Protein AF-A0A8J2R2G0-F1 (afdb_monomer_lite)

Sequence (330 aa):
MSRGIEVIRCVDNHGIDPELLCMLGRIFNEIADKSTTVDEKSNYEQRACLYYSSAINLLQKIKGKVTLKLPDKKMFDYPQREYEPKELNKLLEESKLYVAQYNFKEGEFEKVIALLSNSKSPEAYYQLSQTYMKIAKEEKNLSKHSESDSKYRSLLEKAKAFAYKALERVKEQDMYKTKALYVDIQEHIEDLESCLNKCSDLSGTLMNDESSDENISDIVSSRAKSSVYRNISSTPKQMLRHPHNVSATNYRTATDTHILENTQLDNLVLERIENQIKNLQKRDFNINNFMEQTKDWFDENKKLSNQIMNTIKTNIDNTTEQFKLLKLSN

Organism: NCBI:txid151541

pLDDT: mean 81.09, std 20.72, range [28.66, 98.38]

Structure (mmCIF, N/CA/C/O backbone):
data_AF-A0A8J2R2G0-F1
#
_entry.id   AF-A0A8J2R2G0-F1
#
loop_
_atom_site.group_PDB
_atom_site.id
_atom_site.type_symbol
_atom_site.label_atom_id
_atom_site.label_alt_id
_atom_site.label_comp_id
_atom_site.label_asym_id
_atom_site.label_entity_id
_atom_site.label_seq_id
_atom_site.pdbx_PDB_ins_code
_atom_site.Cartn_x
_atom_site.Cartn_y
_atom_site.Cartn_z
_atom_site.occupancy
_atom_site.B_iso_or_equiv
_atom_site.auth_seq_id
_atom_site.auth_comp_id
_atom_site.auth_asym_id
_atom_site.auth_atom_id
_atom_site.pdbx_PDB_model_num
ATOM 1 N N . MET A 1 1 ? -15.533 -26.975 17.518 1.00 53.34 1 MET A N 1
ATOM 2 C CA . MET A 1 1 ? -14.188 -26.354 17.473 1.00 53.34 1 MET A CA 1
ATOM 3 C C . MET A 1 1 ? -14.018 -25.295 16.365 1.00 53.34 1 MET A C 1
ATOM 5 O O . MET A 1 1 ? -12.953 -24.702 16.305 1.00 53.34 1 MET A O 1
ATOM 9 N N . SER A 1 2 ? -15.023 -24.972 15.531 1.00 79.75 2 SER A N 1
ATOM 10 C CA . SER A 1 2 ? -14.853 -24.028 14.403 1.00 79.75 2 SER A CA 1
ATOM 11 C C . SER A 1 2 ? -14.919 -22.541 14.786 1.00 79.75 2 SER A C 1
ATOM 13 O O . SER A 1 2 ? -14.179 -21.729 14.234 1.00 79.75 2 SER A O 1
ATOM 15 N N . ARG A 1 3 ? -15.740 -22.186 15.786 1.00 82.31 3 ARG A N 1
ATOM 16 C CA . ARG A 1 3 ? -16.084 -20.785 16.072 1.00 82.31 3 ARG A CA 1
ATOM 17 C C . ARG A 1 3 ? -14.889 -19.895 16.411 1.00 82.31 3 ARG A C 1
ATOM 19 O O . ARG A 1 3 ? -14.825 -18.767 15.947 1.00 82.31 3 ARG A O 1
ATOM 26 N N . GLY A 1 4 ? -13.927 -20.389 17.189 1.00 84.31 4 GLY A N 1
ATOM 27 C CA . GLY A 1 4 ? -12.753 -19.583 17.542 1.00 84.31 4 GLY A CA 1
ATOM 28 C C . GLY A 1 4 ? -11.857 -19.267 16.344 1.00 84.31 4 GLY A C 1
ATOM 29 O O . GLY A 1 4 ? -11.331 -18.163 16.233 1.00 84.31 4 GLY A O 1
ATOM 30 N N . ILE A 1 5 ? -11.743 -20.208 15.404 1.00 86.56 5 ILE A N 1
ATOM 31 C CA . ILE A 1 5 ? -10.971 -20.014 14.174 1.00 86.56 5 ILE A CA 1
ATOM 32 C C . ILE A 1 5 ? -11.684 -19.020 13.251 1.00 86.56 5 ILE A C 1
ATOM 34 O O . ILE A 1 5 ? -11.026 -18.142 12.701 1.00 86.56 5 ILE A O 1
ATOM 38 N N . GLU A 1 6 ? -13.009 -19.121 13.110 1.00 87.25 6 GLU A N 1
ATOM 39 C CA . GLU A 1 6 ? -13.822 -18.155 12.352 1.00 87.25 6 GLU A CA 1
ATOM 40 C C . GLU A 1 6 ? -13.631 -16.730 12.880 1.00 87.25 6 GLU A C 1
ATOM 42 O O . GLU A 1 6 ? -13.398 -15.808 12.099 1.00 87.25 6 GLU A O 1
ATOM 47 N N . VAL A 1 7 ? -13.656 -16.567 14.208 1.00 88.69 7 VAL A N 1
ATOM 48 C CA . VAL A 1 7 ? -13.473 -15.271 14.868 1.00 88.69 7 VAL A CA 1
ATOM 49 C C . VAL A 1 7 ? -12.106 -14.674 14.521 1.00 88.69 7 VAL A C 1
ATOM 51 O O . VAL A 1 7 ? -12.040 -13.553 14.026 1.00 88.69 7 VAL A O 1
ATOM 54 N N . ILE A 1 8 ? -11.019 -15.431 14.702 1.00 89.12 8 ILE A N 1
ATOM 55 C CA . ILE A 1 8 ? -9.647 -14.959 14.426 1.00 89.12 8 ILE A CA 1
ATOM 56 C C . ILE A 1 8 ? -9.417 -14.716 12.923 1.00 89.12 8 ILE A C 1
ATOM 58 O O . ILE A 1 8 ? -8.619 -13.863 12.538 1.00 89.12 8 ILE A O 1
ATOM 62 N N . ARG A 1 9 ? -10.114 -15.451 12.049 1.00 90.19 9 ARG A N 1
ATOM 63 C CA . ARG A 1 9 ? -10.084 -15.233 10.593 1.00 90.19 9 ARG A CA 1
ATOM 64 C C . ARG A 1 9 ? -11.007 -14.104 10.129 1.00 90.19 9 ARG A C 1
ATOM 66 O O . ARG A 1 9 ? -11.055 -13.843 8.934 1.00 90.19 9 ARG A O 1
ATOM 73 N N . CYS A 1 10 ? -11.710 -13.444 11.050 1.00 91.44 10 CYS A N 1
ATOM 74 C CA . CYS A 1 10 ? -12.677 -12.388 10.759 1.00 91.44 10 CYS A CA 1
ATOM 75 C C . CYS A 1 10 ? -13.766 -12.823 9.761 1.00 91.44 10 CYS A C 1
ATOM 77 O O . CYS A 1 10 ? -14.209 -12.040 8.925 1.00 91.44 10 CYS A O 1
ATOM 79 N N . VAL A 1 11 ? -14.192 -14.086 9.841 1.00 87.00 11 VAL A N 1
ATOM 80 C CA . VAL A 1 11 ? -15.220 -14.652 8.960 1.00 87.00 11 VAL A CA 1
ATOM 81 C C . VAL A 1 11 ? -16.610 -14.354 9.523 1.00 87.00 11 VAL A C 1
ATOM 83 O O . VAL A 1 11 ? -16.849 -14.486 10.726 1.00 87.00 11 VAL A O 1
ATOM 86 N N . ASP A 1 12 ? -17.533 -13.972 8.639 1.00 83.12 12 ASP A N 1
ATOM 87 C CA . ASP A 1 12 ? -18.929 -13.658 8.950 1.00 83.12 12 ASP A CA 1
ATOM 88 C C . ASP A 1 12 ? -19.080 -12.640 10.096 1.00 83.12 12 ASP A C 1
ATOM 90 O O . ASP A 1 12 ? -18.366 -11.640 10.190 1.00 83.12 12 ASP A O 1
ATOM 94 N N . ASN A 1 13 ? -20.044 -12.874 10.988 1.00 84.25 13 ASN A N 1
ATOM 95 C CA . ASN A 1 13 ? -20.249 -12.081 12.185 1.00 84.25 13 ASN A CA 1
ATOM 96 C C . ASN A 1 13 ? -19.269 -12.506 13.292 1.00 84.25 13 ASN A C 1
ATOM 98 O O . ASN A 1 13 ? -19.670 -13.114 14.289 1.00 84.25 13 ASN A O 1
ATOM 102 N N . HIS A 1 14 ? -17.978 -12.234 13.092 1.00 89.25 14 HIS A N 1
ATOM 103 C CA . HIS A 1 14 ? -16.895 -12.610 14.010 1.00 89.25 14 HIS A CA 1
ATOM 104 C C . HIS A 1 14 ? -16.984 -11.908 15.382 1.00 89.25 14 HIS A C 1
ATOM 106 O O . HIS A 1 14 ? -16.433 -12.400 16.363 1.00 89.25 14 HIS A O 1
ATOM 112 N N . GLY A 1 15 ? -17.702 -10.784 15.490 1.00 87.75 15 GLY A N 1
ATOM 113 C CA . GLY A 1 15 ? -17.997 -10.126 16.771 1.00 87.75 15 GLY A CA 1
ATOM 114 C C . GLY A 1 15 ? -16.806 -9.462 17.470 1.00 87.75 15 GLY A C 1
ATOM 115 O O . GLY A 1 15 ? -16.914 -9.142 18.651 1.00 87.75 15 GLY A O 1
ATOM 116 N N . ILE A 1 16 ? -15.690 -9.267 16.761 1.00 90.81 16 ILE A N 1
ATOM 117 C CA . ILE A 1 16 ? -14.522 -8.521 17.256 1.00 90.81 16 ILE A CA 1
ATOM 118 C C . ILE A 1 16 ? -14.803 -7.027 17.092 1.00 90.81 16 ILE A C 1
ATOM 120 O O . ILE A 1 16 ? -15.281 -6.604 16.038 1.00 90.81 16 ILE A O 1
ATOM 124 N N . ASP A 1 17 ? -14.503 -6.248 18.129 1.00 90.81 17 ASP A N 1
ATOM 125 C CA . ASP A 1 17 ? -14.637 -4.795 18.100 1.00 90.81 17 ASP A CA 1
ATOM 126 C C . ASP A 1 17 ? -13.706 -4.154 17.043 1.00 90.81 17 ASP A C 1
ATOM 128 O O . ASP A 1 17 ? -12.564 -4.600 16.895 1.00 90.81 17 ASP A O 1
ATOM 132 N N . PRO A 1 18 ? -14.147 -3.122 16.297 1.00 92.56 18 PRO A N 1
ATOM 133 C CA . PRO A 1 18 ? -13.319 -2.482 15.275 1.00 92.56 18 PRO A CA 1
ATOM 134 C C . PRO A 1 18 ? -12.024 -1.873 15.813 1.00 92.56 18 PRO A C 1
ATOM 136 O O . PRO A 1 18 ? -11.007 -1.912 15.125 1.00 92.56 18 PRO A O 1
ATOM 139 N N . GLU A 1 19 ? -12.029 -1.345 17.038 1.00 92.81 19 GLU A N 1
ATOM 140 C CA . GLU A 1 19 ? -10.818 -0.817 17.670 1.00 92.81 19 GLU A CA 1
ATOM 141 C C . GLU A 1 19 ? -9.825 -1.946 17.949 1.00 92.81 19 GLU A C 1
ATOM 143 O O . GLU A 1 19 ? -8.633 -1.825 17.658 1.00 92.81 19 GLU A O 1
ATOM 148 N N . LEU A 1 20 ? -10.330 -3.079 18.443 1.00 93.19 20 LEU A N 1
ATOM 149 C CA . LEU A 1 20 ? -9.525 -4.269 18.688 1.00 93.19 20 LEU A CA 1
ATOM 150 C C . LEU A 1 20 ? -8.939 -4.837 17.390 1.00 93.19 20 LEU A C 1
ATOM 152 O O . LEU A 1 20 ? -7.778 -5.242 17.377 1.00 93.19 20 LEU A O 1
ATOM 156 N N . LEU A 1 21 ? -9.686 -4.803 16.284 1.00 95.50 21 LEU A N 1
ATOM 157 C CA . LEU A 1 21 ? -9.150 -5.153 14.965 1.00 95.50 21 LEU A CA 1
ATOM 158 C C . LEU A 1 21 ? -8.005 -4.223 14.545 1.00 95.50 21 LEU A C 1
ATOM 160 O O . LEU A 1 21 ? -6.969 -4.712 14.099 1.00 95.50 21 LEU A O 1
ATOM 164 N N . CYS A 1 22 ? -8.145 -2.906 14.725 1.00 96.56 22 CYS A N 1
ATOM 165 C CA . CYS A 1 22 ? -7.055 -1.969 14.441 1.00 96.56 22 CYS A CA 1
ATOM 166 C C . CYS A 1 22 ? -5.829 -2.242 15.326 1.00 96.56 22 CYS A C 1
ATOM 168 O O . CYS A 1 22 ? -4.707 -2.244 14.828 1.00 96.56 22 CYS A O 1
ATOM 170 N N . MET A 1 23 ? -6.020 -2.530 16.619 1.00 95.94 23 MET A N 1
ATOM 171 C CA . MET A 1 23 ? -4.918 -2.892 17.520 1.00 95.94 23 MET A CA 1
ATOM 172 C C . MET A 1 23 ? -4.191 -4.160 17.066 1.00 95.94 23 MET A C 1
ATOM 174 O O . MET A 1 23 ? -2.962 -4.173 17.025 1.00 95.94 23 MET A O 1
ATOM 178 N N . LEU A 1 24 ? -4.927 -5.200 16.669 1.00 96.56 24 LEU A N 1
ATOM 179 C CA . LEU A 1 24 ? -4.334 -6.410 16.096 1.00 96.56 24 LEU A CA 1
ATOM 180 C C . LEU A 1 24 ? -3.565 -6.091 14.808 1.00 96.56 24 LEU A C 1
ATOM 182 O O . LEU A 1 24 ? -2.439 -6.555 14.645 1.00 96.56 24 LEU A O 1
ATOM 186 N N . GLY A 1 25 ? -4.129 -5.257 13.931 1.00 98.00 25 GLY A N 1
ATOM 187 C CA . GLY A 1 25 ? -3.456 -4.768 12.728 1.00 98.00 25 GLY A CA 1
ATOM 188 C C . GLY A 1 25 ? -2.107 -4.104 13.028 1.00 98.00 25 GLY A C 1
ATOM 189 O O . GLY A 1 25 ? -1.104 -4.457 12.409 1.00 98.00 25 GLY A O 1
ATOM 190 N N . ARG A 1 26 ? -2.053 -3.205 14.022 1.00 98.25 26 ARG A N 1
ATOM 191 C CA . ARG A 1 26 ? -0.808 -2.550 14.470 1.00 98.25 26 ARG A CA 1
ATOM 192 C C . ARG A 1 26 ? 0.217 -3.552 14.985 1.00 98.25 26 ARG A C 1
ATOM 194 O O . ARG A 1 26 ? 1.365 -3.498 14.560 1.00 98.25 26 ARG A O 1
ATOM 201 N N . ILE A 1 27 ? -0.203 -4.473 15.856 1.00 98.06 27 ILE A N 1
ATOM 202 C CA . ILE A 1 27 ? 0.680 -5.493 16.442 1.00 98.06 27 ILE A CA 1
ATOM 203 C C . ILE A 1 27 ? 1.308 -6.345 15.339 1.00 98.06 27 ILE A C 1
ATOM 205 O O . ILE A 1 27 ? 2.523 -6.516 15.308 1.00 98.06 27 ILE A O 1
ATOM 209 N N . PHE A 1 28 ? 0.499 -6.858 14.410 1.00 98.12 28 PHE A N 1
ATOM 210 C CA . PHE A 1 28 ? 1.017 -7.680 13.319 1.00 98.12 28 PHE A CA 1
ATOM 211 C C . PHE A 1 28 ? 1.923 -6.893 12.374 1.00 98.12 28 PHE A C 1
ATOM 213 O O . PHE A 1 28 ? 2.931 -7.437 11.932 1.00 98.12 28 PHE A O 1
ATOM 220 N N . ASN A 1 29 ? 1.627 -5.617 12.120 1.00 97.25 29 ASN A N 1
ATOM 221 C CA . ASN A 1 29 ? 2.526 -4.783 11.336 1.00 97.25 29 ASN A CA 1
ATOM 222 C C . ASN A 1 29 ? 3.869 -4.541 12.043 1.00 97.25 29 ASN A C 1
ATOM 224 O O . ASN A 1 29 ? 4.918 -4.663 11.424 1.00 97.25 29 ASN A O 1
ATOM 228 N N . GLU A 1 30 ? 3.858 -4.260 13.345 1.00 97.62 30 GLU A N 1
ATOM 229 C CA . GLU A 1 30 ? 5.089 -4.059 14.115 1.00 97.62 30 GLU A CA 1
ATOM 230 C C . GLU A 1 30 ? 5.952 -5.331 14.153 1.00 97.62 30 GLU A C 1
ATOM 232 O O . GLU A 1 30 ? 7.179 -5.268 14.061 1.00 97.62 30 GLU A O 1
ATOM 237 N N . ILE A 1 31 ? 5.317 -6.502 14.255 1.00 97.69 31 ILE A N 1
ATOM 238 C CA . ILE A 1 31 ? 6.011 -7.790 14.154 1.00 97.69 31 ILE A CA 1
ATOM 239 C C . ILE A 1 31 ? 6.589 -7.973 12.742 1.00 97.69 31 ILE A C 1
ATOM 241 O O . ILE A 1 31 ? 7.737 -8.398 12.614 1.00 97.69 31 ILE A O 1
ATOM 245 N N . ALA A 1 32 ? 5.842 -7.616 11.692 1.00 96.62 32 ALA A N 1
ATOM 246 C CA . ALA A 1 32 ? 6.331 -7.664 10.315 1.00 96.62 32 ALA A CA 1
ATOM 247 C C . ALA A 1 32 ? 7.565 -6.768 10.113 1.00 96.62 32 ALA A C 1
ATOM 249 O O . ALA A 1 32 ? 8.541 -7.192 9.495 1.00 96.62 32 ALA A O 1
ATOM 250 N N . ASP A 1 33 ? 7.577 -5.567 10.690 1.00 94.62 33 ASP A N 1
ATOM 251 C CA . ASP A 1 33 ? 8.713 -4.643 10.603 1.00 94.62 33 ASP A CA 1
ATOM 252 C C . ASP A 1 33 ? 9.970 -5.170 11.314 1.00 94.62 33 ASP A C 1
ATOM 254 O O . ASP A 1 33 ? 11.089 -4.872 10.895 1.00 94.62 33 ASP A O 1
ATOM 258 N N . LYS A 1 34 ? 9.795 -5.994 12.355 1.00 96.00 34 LYS A N 1
ATOM 259 C CA . LYS A 1 34 ? 10.882 -6.629 13.120 1.00 96.00 34 LYS A CA 1
ATOM 260 C C . LYS A 1 34 ? 11.318 -7.989 12.571 1.00 96.00 34 LYS A C 1
ATOM 262 O O . LYS A 1 34 ? 12.335 -8.522 13.015 1.00 96.00 34 LYS A O 1
ATOM 267 N N . SER A 1 35 ? 10.552 -8.572 11.653 1.00 94.69 35 SER A N 1
ATOM 268 C CA . SER A 1 35 ? 10.849 -9.890 11.094 1.00 94.69 35 SER A CA 1
ATOM 269 C C . SER A 1 35 ? 12.085 -9.859 10.189 1.00 94.69 35 SER A C 1
ATOM 271 O O . SER A 1 35 ? 12.352 -8.883 9.486 1.00 94.69 35 SER A O 1
ATOM 273 N N . THR A 1 36 ? 12.877 -10.931 10.234 1.00 93.00 36 THR A N 1
ATOM 274 C CA . THR A 1 36 ? 14.164 -11.013 9.526 1.00 93.00 36 THR A CA 1
ATOM 275 C C . THR A 1 36 ? 14.063 -11.758 8.201 1.00 93.00 36 THR A C 1
ATOM 277 O O . THR A 1 36 ? 14.883 -11.527 7.311 1.00 93.00 36 THR A O 1
ATOM 280 N N . THR A 1 37 ? 13.059 -12.625 8.050 1.00 95.31 37 THR A N 1
ATOM 281 C CA . THR A 1 37 ? 12.814 -13.383 6.822 1.00 95.31 37 THR A CA 1
ATOM 282 C C . THR A 1 37 ? 11.687 -12.756 6.004 1.00 95.31 37 THR A C 1
ATOM 284 O O . THR A 1 37 ? 10.729 -12.199 6.542 1.00 95.31 37 THR A O 1
ATOM 287 N N . VAL A 1 38 ? 11.801 -12.840 4.677 1.00 93.62 38 VAL A N 1
ATOM 288 C CA . VAL A 1 38 ? 10.805 -12.275 3.751 1.00 93.62 38 VAL A CA 1
ATOM 289 C C . VAL A 1 38 ? 9.454 -12.982 3.896 1.00 93.62 38 VAL A C 1
ATOM 291 O O . VAL A 1 38 ? 8.418 -12.319 3.898 1.00 93.62 38 VAL A O 1
ATOM 294 N N . ASP A 1 39 ? 9.463 -14.302 4.086 1.00 94.50 39 ASP A N 1
ATOM 295 C CA . ASP A 1 39 ? 8.241 -15.102 4.208 1.00 94.50 39 ASP A CA 1
ATOM 296 C C . ASP A 1 39 ? 7.483 -14.797 5.504 1.00 94.50 39 ASP A C 1
ATOM 298 O O . ASP A 1 39 ? 6.266 -14.612 5.486 1.00 94.50 39 ASP A O 1
ATOM 302 N N . GLU A 1 40 ? 8.176 -14.696 6.644 1.00 95.12 40 GLU A N 1
ATOM 303 C CA . GLU A 1 40 ? 7.534 -14.296 7.902 1.00 95.12 40 GLU A CA 1
ATOM 304 C C . GLU A 1 40 ? 6.963 -12.888 7.793 1.00 95.12 40 GLU A C 1
ATOM 306 O O . GLU A 1 40 ? 5.809 -12.671 8.169 1.00 95.12 40 GLU A O 1
ATOM 311 N N . LYS A 1 41 ? 7.732 -11.953 7.218 1.00 96.00 41 LYS A N 1
ATOM 312 C CA . LYS A 1 41 ? 7.263 -10.589 6.975 1.00 96.00 41 LYS A CA 1
ATOM 313 C C . LYS A 1 41 ? 5.963 -10.587 6.184 1.00 96.00 41 LYS A C 1
ATOM 315 O O . LYS A 1 41 ? 4.983 -9.996 6.629 1.00 96.00 41 LYS A O 1
ATOM 320 N N . SER A 1 42 ? 5.940 -11.285 5.051 1.00 95.88 42 SER A N 1
ATOM 321 C CA . SER A 1 42 ? 4.767 -11.377 4.181 1.00 95.88 42 SER A CA 1
ATOM 322 C C . SER A 1 42 ? 3.554 -11.961 4.917 1.00 95.88 42 SER A C 1
ATOM 324 O O . SER A 1 42 ? 2.469 -11.380 4.880 1.00 95.88 42 SER A O 1
ATOM 326 N N . ASN A 1 43 ? 3.742 -13.041 5.683 1.00 96.12 43 ASN A N 1
ATOM 327 C CA . ASN A 1 43 ? 2.673 -13.658 6.475 1.00 96.12 43 ASN A CA 1
ATOM 328 C C . ASN A 1 43 ? 2.096 -12.705 7.539 1.00 96.12 43 ASN A C 1
ATOM 330 O O . ASN A 1 43 ? 0.879 -12.666 7.758 1.00 96.12 43 ASN A O 1
ATOM 334 N N . TYR A 1 44 ? 2.947 -11.923 8.208 1.00 97.81 44 TYR A N 1
ATOM 335 C CA . TYR A 1 44 ? 2.505 -10.939 9.195 1.00 97.81 44 TYR A CA 1
ATOM 336 C C . TYR A 1 44 ? 1.825 -9.724 8.548 1.00 97.81 44 TYR A C 1
ATOM 338 O O . TYR A 1 44 ? 0.779 -9.299 9.040 1.00 97.81 44 TYR A O 1
ATOM 346 N N . GLU A 1 45 ? 2.333 -9.220 7.418 1.00 97.50 45 GLU A N 1
ATOM 347 C CA . GLU A 1 45 ? 1.684 -8.150 6.642 1.00 97.50 45 GLU A CA 1
ATOM 348 C C . GLU A 1 45 ? 0.302 -8.595 6.133 1.00 97.50 45 GLU A C 1
ATOM 350 O O . GLU A 1 45 ? -0.681 -7.862 6.269 1.00 97.50 45 GLU A O 1
ATOM 355 N N . GLN A 1 46 ? 0.183 -9.832 5.638 1.00 97.31 46 GLN A N 1
ATOM 356 C CA . GLN A 1 46 ? -1.098 -10.411 5.226 1.00 97.31 46 GLN A CA 1
ATOM 357 C C . GLN A 1 46 ? -2.080 -10.480 6.403 1.00 97.31 46 GLN A C 1
ATOM 359 O O . GLN A 1 46 ? -3.265 -10.158 6.267 1.00 97.31 46 GLN A O 1
ATOM 364 N N . ARG A 1 47 ? -1.595 -10.868 7.587 1.00 97.12 47 ARG A N 1
ATOM 365 C CA . ARG A 1 47 ? -2.423 -10.933 8.792 1.00 97.12 47 ARG A CA 1
ATOM 366 C C . ARG A 1 47 ? -2.861 -9.545 9.267 1.00 97.12 47 ARG A C 1
ATOM 368 O O . ARG A 1 47 ? -4.022 -9.385 9.640 1.00 97.12 47 ARG A O 1
ATOM 375 N N . ALA A 1 48 ? -1.982 -8.549 9.229 1.00 98.12 48 ALA A N 1
ATOM 376 C CA . ALA A 1 48 ? -2.344 -7.166 9.525 1.00 98.12 48 ALA A CA 1
ATOM 377 C C . ALA A 1 48 ? -3.401 -6.647 8.535 1.00 98.12 48 ALA A C 1
ATOM 379 O O . ALA A 1 48 ? -4.414 -6.077 8.948 1.00 98.12 48 ALA A O 1
ATOM 380 N N . CYS A 1 49 ? -3.219 -6.926 7.240 1.00 97.88 49 CYS A N 1
ATOM 381 C CA . CYS A 1 49 ? -4.158 -6.552 6.185 1.00 97.88 49 CYS A CA 1
ATOM 382 C C . CYS A 1 49 ? -5.553 -7.157 6.410 1.00 97.88 49 CYS A C 1
ATOM 384 O O . CYS A 1 49 ? -6.553 -6.451 6.261 1.00 97.88 49 CYS A O 1
ATOM 386 N N . LEU A 1 50 ? -5.641 -8.422 6.841 1.00 97.38 50 LEU A N 1
ATOM 387 C CA . LEU A 1 50 ? -6.907 -9.076 7.195 1.00 97.38 50 LEU A CA 1
ATOM 388 C C . LEU A 1 50 ? -7.673 -8.299 8.277 1.00 97.38 50 LEU A C 1
ATOM 390 O O . LEU A 1 50 ? -8.871 -8.034 8.126 1.00 97.38 50 LEU A O 1
ATOM 394 N N . TYR A 1 51 ? -6.993 -7.926 9.364 1.00 98.19 51 TYR A N 1
ATOM 395 C CA . TYR A 1 51 ? -7.636 -7.227 10.476 1.00 98.19 51 TYR A CA 1
ATOM 396 C C . TYR A 1 51 ? -8.052 -5.807 10.099 1.00 98.19 51 TYR A C 1
ATOM 398 O O . TYR A 1 51 ? -9.200 -5.434 10.345 1.00 98.19 51 TYR A O 1
ATOM 406 N N . TYR A 1 52 ? -7.185 -5.044 9.431 1.00 98.38 52 TYR A N 1
ATOM 407 C CA . TYR A 1 52 ? -7.541 -3.702 8.967 1.00 98.38 52 TYR A CA 1
ATOM 408 C C . TYR A 1 52 ? -8.669 -3.722 7.932 1.00 98.38 52 TYR A C 1
ATOM 410 O O . TYR A 1 52 ? -9.595 -2.919 8.026 1.00 98.38 52 TYR A O 1
ATOM 418 N N . SER A 1 53 ? -8.665 -4.668 6.989 1.00 97.31 53 SER A N 1
ATOM 419 C CA . SER A 1 53 ? -9.752 -4.819 6.010 1.00 97.31 53 SER A CA 1
ATOM 420 C C . SER A 1 53 ? -11.091 -5.101 6.694 1.00 97.31 53 SER A C 1
ATOM 422 O O . SER A 1 53 ? -12.120 -4.520 6.340 1.00 97.31 53 SER A O 1
ATOM 424 N N . SER A 1 54 ? -11.076 -5.943 7.729 1.00 96.50 54 SER A N 1
ATOM 425 C CA . SER A 1 54 ? -12.259 -6.235 8.543 1.00 96.50 54 SER A CA 1
ATOM 426 C C . SER A 1 54 ? -12.714 -5.006 9.339 1.00 96.50 54 SER A C 1
ATOM 428 O O . SER A 1 54 ? -13.912 -4.713 9.390 1.00 96.50 54 SER A O 1
ATOM 430 N N . ALA A 1 55 ? -11.771 -4.228 9.884 1.00 96.00 55 ALA A N 1
ATOM 431 C CA . ALA A 1 55 ? -12.058 -2.998 10.617 1.00 96.00 55 ALA A CA 1
ATOM 432 C C . ALA A 1 55 ? -12.732 -1.952 9.721 1.00 96.00 55 ALA A C 1
ATOM 434 O O . ALA A 1 55 ? -13.752 -1.386 10.111 1.00 96.00 55 ALA A O 1
ATOM 435 N N . ILE A 1 56 ? -12.234 -1.744 8.496 1.00 96.31 56 ILE A N 1
ATOM 436 C CA . ILE A 1 56 ? -12.798 -0.784 7.530 1.00 96.31 56 ILE A CA 1
ATOM 437 C C . ILE A 1 56 ? -14.294 -1.032 7.322 1.00 96.31 56 ILE A C 1
ATOM 439 O O . ILE A 1 56 ? -15.086 -0.092 7.400 1.00 96.31 56 ILE A O 1
ATOM 443 N N . ASN A 1 57 ? -14.692 -2.288 7.107 1.00 93.12 57 ASN A N 1
ATOM 444 C CA . ASN A 1 57 ? -16.091 -2.651 6.872 1.00 93.12 57 ASN A CA 1
ATOM 445 C C . ASN A 1 57 ? -16.998 -2.290 8.058 1.00 93.12 57 ASN A C 1
ATOM 447 O O . ASN A 1 57 ? -18.124 -1.823 7.865 1.00 93.12 57 ASN A O 1
ATOM 451 N N . LEU A 1 58 ? -16.526 -2.492 9.290 1.00 93.19 58 LEU A N 1
ATOM 452 C CA . LEU A 1 58 ? -17.293 -2.177 10.496 1.00 93.19 58 LEU A CA 1
ATOM 453 C C . LEU A 1 58 ? -17.301 -0.673 10.796 1.00 93.19 58 LEU A C 1
ATOM 455 O O . LEU A 1 58 ? -18.361 -0.109 11.064 1.00 93.19 58 LEU A O 1
ATOM 459 N N . LEU A 1 59 ? -16.152 -0.005 10.678 1.00 94.25 59 LEU A N 1
ATOM 460 C CA . LEU A 1 59 ? -16.009 1.439 10.885 1.00 94.25 59 LEU A CA 1
ATOM 461 C C . LEU A 1 59 ? -16.860 2.236 9.885 1.00 94.25 59 LEU A C 1
ATOM 463 O O . LEU A 1 59 ? -17.478 3.232 10.257 1.00 94.25 59 LEU A O 1
ATOM 467 N N . GLN A 1 60 ? -16.960 1.786 8.629 1.00 93.88 60 GLN A N 1
ATOM 468 C CA . GLN A 1 60 ? -17.847 2.397 7.632 1.00 93.88 60 GLN A CA 1
ATOM 469 C C . GLN A 1 60 ? -19.327 2.261 8.004 1.00 93.88 60 GLN A C 1
ATOM 471 O O . GLN A 1 60 ? -20.073 3.232 7.879 1.00 93.88 60 GLN A O 1
ATOM 476 N N . LYS A 1 61 ? -19.753 1.092 8.502 1.00 92.62 61 LYS A N 1
ATOM 477 C CA . LYS A 1 61 ? -21.126 0.881 8.990 1.00 92.62 61 LYS A CA 1
ATOM 478 C C . LYS A 1 61 ? -21.441 1.801 10.167 1.00 92.62 61 LYS A C 1
ATOM 480 O O . LYS A 1 61 ? -22.466 2.477 10.141 1.00 92.62 61 LYS A O 1
ATOM 485 N N . ILE A 1 62 ? -20.531 1.901 11.138 1.00 91.88 62 ILE A N 1
ATOM 486 C CA . ILE A 1 62 ? -20.673 2.810 12.286 1.00 91.88 62 ILE A CA 1
ATOM 487 C C . ILE A 1 62 ? -20.760 4.264 11.814 1.00 91.88 62 ILE A C 1
ATOM 489 O O . ILE A 1 62 ? -21.667 4.991 12.217 1.00 91.88 62 ILE A O 1
ATOM 493 N N . LYS A 1 63 ? -19.879 4.684 10.897 1.00 91.62 63 LYS A N 1
ATOM 494 C CA . LYS A 1 63 ? -19.899 6.034 10.312 1.00 91.62 63 LYS A CA 1
ATOM 495 C C . LYS A 1 63 ? -21.214 6.333 9.587 1.00 91.62 63 LYS A C 1
ATOM 497 O O . LYS A 1 63 ? -21.708 7.455 9.655 1.00 91.62 63 LYS A O 1
ATOM 502 N N . GLY A 1 64 ? -21.794 5.329 8.930 1.00 91.19 64 GLY A N 1
ATOM 503 C CA . GLY A 1 64 ? -23.113 5.388 8.298 1.00 91.19 64 GLY A CA 1
ATOM 504 C C . GLY A 1 64 ? -24.297 5.254 9.263 1.00 91.19 64 GLY A C 1
ATOM 505 O O . GLY A 1 64 ? -25.429 5.174 8.795 1.00 91.19 64 GLY A O 1
ATOM 506 N N . LYS A 1 65 ? -24.061 5.211 10.584 1.00 87.12 65 LYS A N 1
ATOM 507 C CA . LYS A 1 65 ? -25.073 4.972 11.631 1.00 87.12 65 LYS A CA 1
ATOM 508 C C . LYS A 1 65 ? -25.863 3.669 11.434 1.00 87.12 65 LYS A C 1
ATOM 510 O O . LYS A 1 65 ? -27.018 3.565 11.836 1.00 87.12 65 LYS A O 1
ATOM 515 N N . VAL A 1 66 ? -25.238 2.667 10.820 1.00 87.62 66 VAL A N 1
ATOM 516 C CA . VAL A 1 66 ? -25.812 1.333 10.629 1.00 87.62 66 VAL A CA 1
ATOM 517 C C . VAL A 1 66 ? -25.562 0.499 11.882 1.00 87.62 66 VAL A C 1
ATOM 519 O O . VAL A 1 66 ? -24.420 0.339 12.312 1.00 87.62 66 VAL A O 1
ATOM 522 N N . THR A 1 67 ? -26.622 -0.076 12.451 1.00 80.25 67 THR A N 1
ATOM 523 C CA . THR A 1 67 ? -26.527 -0.950 13.627 1.00 80.25 67 THR A CA 1
ATOM 524 C C . THR A 1 67 ? -25.732 -2.218 13.306 1.00 80.25 67 THR A C 1
ATOM 526 O O . THR A 1 67 ? -26.073 -2.971 12.390 1.00 80.25 67 THR A O 1
ATOM 529 N N . LEU A 1 68 ? -24.681 -2.485 14.084 1.00 82.31 68 LEU A N 1
ATOM 530 C CA . LEU A 1 68 ? -23.920 -3.728 13.993 1.00 82.31 68 LEU A CA 1
ATOM 531 C C . LEU A 1 68 ? -24.671 -4.848 14.722 1.00 82.31 68 LEU A C 1
ATOM 533 O O . LEU A 1 68 ? -24.912 -4.764 15.924 1.00 82.31 68 LEU A O 1
ATOM 537 N N . LYS A 1 69 ? -25.029 -5.918 14.003 1.00 79.19 69 LYS A N 1
ATOM 538 C CA . LYS A 1 69 ? -25.566 -7.137 14.621 1.00 79.19 69 LYS A CA 1
ATOM 539 C C . LYS A 1 69 ? -24.417 -7.896 15.266 1.00 79.19 69 LYS A C 1
ATOM 541 O O . LYS A 1 69 ? -23.632 -8.508 14.555 1.00 79.19 69 LYS A O 1
ATOM 546 N N . LEU A 1 70 ? -24.305 -7.856 16.585 1.00 76.62 70 LEU A N 1
ATOM 547 C CA . LEU A 1 70 ? -23.273 -8.593 17.315 1.00 76.62 70 LEU A CA 1
ATOM 548 C C . LEU A 1 70 ? -23.736 -10.036 17.567 1.00 76.62 70 LEU A C 1
ATOM 550 O O . LEU A 1 70 ? -24.938 -10.264 17.689 1.00 76.62 70 LEU A O 1
ATOM 554 N N . PRO A 1 71 ? -22.822 -11.016 17.616 1.00 81.44 71 PRO A N 1
ATOM 555 C CA . PRO A 1 71 ? -23.182 -12.383 17.970 1.00 81.44 71 PRO A CA 1
ATOM 556 C C . PRO A 1 71 ? -23.545 -12.479 19.459 1.00 81.44 71 PRO A C 1
ATOM 558 O O . PRO A 1 71 ? -22.903 -11.838 20.291 1.00 81.44 71 PRO A O 1
ATOM 561 N N . ASP A 1 72 ? -24.520 -13.333 19.791 1.00 75.94 72 ASP A N 1
ATOM 562 C CA . ASP A 1 72 ? -25.051 -13.499 21.159 1.00 75.94 72 ASP A CA 1
ATOM 563 C C . ASP A 1 72 ? -23.980 -13.906 22.181 1.00 75.94 72 ASP A C 1
ATOM 565 O O . ASP A 1 72 ? -24.045 -13.548 23.355 1.00 75.94 72 ASP A O 1
ATOM 569 N N . LYS A 1 73 ? -22.970 -14.659 21.729 1.00 79.06 73 LYS A N 1
ATOM 570 C CA . LYS A 1 73 ? -21.786 -15.018 22.513 1.00 79.06 73 LYS A CA 1
ATOM 571 C C . LYS A 1 73 ? -20.545 -14.450 21.841 1.00 79.06 73 LYS A C 1
ATOM 573 O O . LYS A 1 73 ? -20.096 -14.967 20.813 1.00 79.06 73 LYS A O 1
ATOM 578 N N . LYS A 1 74 ? -19.984 -13.395 22.433 1.00 81.19 74 LYS A N 1
ATOM 579 C CA . LYS A 1 74 ? -18.684 -12.848 22.035 1.00 81.19 74 LYS A CA 1
ATOM 580 C C . LYS A 1 74 ? -17.568 -13.707 22.616 1.00 81.19 74 LYS A C 1
ATOM 582 O O . LYS A 1 74 ? -17.645 -14.146 23.759 1.00 81.19 74 LYS A O 1
ATOM 587 N N . MET A 1 75 ? -16.538 -13.950 21.813 1.00 83.88 75 MET A N 1
ATOM 588 C CA . MET A 1 75 ? -15.349 -14.674 22.269 1.00 83.88 75 MET A CA 1
ATOM 589 C C . MET A 1 75 ? -14.399 -13.776 23.066 1.00 83.88 75 MET A C 1
ATOM 591 O O . MET A 1 75 ? -13.718 -14.258 23.965 1.00 83.88 75 MET A O 1
ATOM 595 N N . PHE A 1 76 ? -14.376 -12.481 22.747 1.00 83.50 76 PHE A N 1
ATOM 596 C CA . PHE A 1 76 ? -13.604 -11.475 23.462 1.00 83.50 76 PHE A CA 1
ATOM 597 C C . PHE A 1 76 ? -14.561 -10.520 24.159 1.00 83.50 76 PHE A C 1
ATOM 599 O O . PHE A 1 76 ? -15.426 -9.923 23.512 1.00 83.50 76 PHE A O 1
ATOM 606 N N . ASP A 1 77 ? -14.392 -10.381 25.469 1.00 82.00 77 ASP A N 1
ATOM 607 C CA . ASP A 1 77 ? -15.106 -9.388 26.259 1.00 82.00 77 ASP A CA 1
ATOM 608 C C . ASP A 1 77 ? -14.318 -8.072 26.221 1.00 82.00 77 ASP A C 1
ATOM 610 O O . ASP A 1 77 ? -13.498 -7.779 27.088 1.00 82.00 77 ASP A O 1
ATOM 614 N N . TYR A 1 78 ? -14.473 -7.343 25.112 1.00 82.94 78 TYR A N 1
ATOM 615 C CA . TYR A 1 78 ? -13.871 -6.026 24.912 1.00 82.94 78 TYR A CA 1
ATOM 616 C C . TYR A 1 78 ? -14.945 -4.944 25.091 1.00 82.94 78 TYR A C 1
ATOM 618 O O . TYR A 1 78 ? -16.021 -5.060 24.485 1.00 82.94 78 TYR A O 1
ATOM 626 N N . PRO A 1 79 ? -14.688 -3.902 25.905 1.00 78.50 79 PRO A N 1
ATOM 627 C CA . PRO A 1 79 ? -15.668 -2.863 26.177 1.00 78.50 79 PRO A CA 1
ATOM 628 C C . PRO A 1 79 ? -16.018 -2.120 24.890 1.00 78.50 79 PRO A C 1
ATOM 630 O O . PRO A 1 79 ? -15.156 -1.556 24.223 1.00 78.50 79 PRO A O 1
ATOM 633 N N . GLN A 1 80 ? -17.306 -2.102 24.553 1.00 74.31 80 GLN A N 1
ATOM 634 C CA . GLN A 1 80 ? -17.782 -1.327 23.415 1.00 74.31 80 GLN A CA 1
ATOM 635 C C . GLN A 1 80 ? -17.863 0.135 23.814 1.00 74.31 80 GLN A C 1
ATOM 637 O O . GLN A 1 80 ? -18.609 0.500 24.724 1.00 74.31 80 GLN A O 1
ATOM 642 N N . ARG A 1 81 ? -17.082 0.962 23.129 1.00 78.94 81 ARG A N 1
ATOM 643 C CA . ARG A 1 81 ? -17.088 2.408 23.301 1.00 78.94 81 ARG A CA 1
ATOM 644 C C . ARG A 1 81 ? -17.769 3.060 22.102 1.00 78.94 81 ARG A C 1
ATOM 646 O O . ARG A 1 81 ? -17.612 2.622 20.965 1.00 78.94 81 ARG A O 1
ATOM 653 N N . GLU A 1 82 ? -18.515 4.128 22.358 1.00 83.56 82 GLU A N 1
ATOM 654 C CA . GLU A 1 82 ? -18.951 5.026 21.293 1.00 83.56 82 GLU A CA 1
ATOM 655 C C . GLU A 1 82 ? -17.766 5.856 20.798 1.00 83.56 82 GLU A C 1
ATOM 657 O O . GLU A 1 82 ? -17.108 6.546 21.574 1.00 83.56 82 GLU A O 1
ATOM 662 N N . TYR A 1 83 ? -17.494 5.796 19.498 1.00 86.25 83 TYR A N 1
ATOM 663 C CA . TYR A 1 83 ? -16.394 6.552 18.913 1.00 86.25 83 TYR A CA 1
ATOM 664 C C . TYR A 1 83 ? -16.764 8.024 18.752 1.00 86.25 83 TYR A C 1
ATOM 666 O O . TYR A 1 83 ? -17.778 8.358 18.129 1.00 86.25 83 TYR A O 1
ATOM 674 N N . GLU A 1 84 ? -15.882 8.919 19.201 1.00 91.56 84 GLU A N 1
ATOM 675 C CA . GLU A 1 84 ? -15.950 10.311 18.766 1.00 91.56 84 GLU A CA 1
ATOM 676 C C . GLU A 1 84 ? -15.744 10.362 17.236 1.00 91.56 84 GLU A C 1
ATOM 678 O O . GLU A 1 84 ? -14.889 9.643 16.704 1.00 91.56 84 GLU A O 1
ATOM 683 N N . PRO A 1 85 ? -16.454 11.228 16.483 1.00 91.81 85 PRO A N 1
ATOM 684 C CA . PRO A 1 85 ? -16.282 11.329 15.034 1.00 91.81 85 PRO A CA 1
ATOM 685 C C . PRO A 1 85 ? -14.826 11.505 14.576 1.00 91.81 85 PRO A C 1
ATOM 687 O O . PRO A 1 85 ? -14.449 11.012 13.512 1.00 91.81 85 PRO A O 1
ATOM 690 N N . LYS A 1 86 ? -13.993 12.199 15.360 1.00 92.19 86 LYS A N 1
ATOM 691 C CA . LYS A 1 86 ? -12.565 12.376 15.062 1.00 92.19 86 LYS A CA 1
ATOM 692 C C . LYS A 1 86 ? -11.789 11.065 15.178 1.00 92.19 86 LYS A C 1
ATOM 694 O O . LYS A 1 86 ? -11.050 10.719 14.260 1.00 92.19 86 LYS A O 1
ATOM 699 N N . GLU A 1 87 ? -11.986 10.331 16.268 1.00 93.31 87 GLU A N 1
ATOM 700 C CA . GLU A 1 87 ? -11.351 9.035 16.515 1.00 93.31 87 GLU A CA 1
ATOM 701 C C . GLU A 1 87 ? -11.778 7.997 15.471 1.00 93.31 87 GLU A C 1
ATOM 703 O O . GLU A 1 87 ? -10.930 7.336 14.873 1.00 93.31 87 GLU A O 1
ATOM 708 N N . LEU A 1 88 ? -13.077 7.940 15.160 1.00 94.00 88 LEU A N 1
ATOM 709 C CA . LEU A 1 88 ? -13.618 7.054 14.130 1.00 94.00 88 LEU A CA 1
ATOM 710 C C . LEU A 1 88 ? -12.970 7.306 12.763 1.00 94.00 88 LEU A C 1
ATOM 712 O O . LEU A 1 88 ? -12.585 6.368 12.064 1.00 94.00 88 LEU A O 1
ATOM 716 N N . ASN A 1 89 ? -12.844 8.578 12.371 1.00 93.62 89 ASN A N 1
ATOM 717 C CA . ASN A 1 89 ? -12.194 8.938 11.114 1.00 93.62 89 ASN A CA 1
ATOM 718 C C . ASN A 1 89 ? -10.699 8.605 11.133 1.00 93.62 89 ASN A C 1
ATOM 720 O O . ASN A 1 89 ? -10.191 8.153 10.114 1.00 93.62 89 ASN A O 1
ATOM 724 N N . LYS A 1 90 ? -10.015 8.774 12.271 1.00 94.25 90 LYS A N 1
ATOM 725 C CA . LYS A 1 90 ? -8.599 8.417 12.416 1.00 94.25 90 LYS A CA 1
ATOM 726 C C . LYS A 1 90 ? -8.375 6.915 12.225 1.00 94.25 90 LYS A C 1
ATOM 728 O O . LYS A 1 90 ? -7.534 6.541 11.415 1.00 94.25 90 LYS A O 1
ATOM 733 N N . LEU A 1 91 ? -9.153 6.070 12.907 1.00 95.88 91 LEU A N 1
ATOM 734 C CA . LEU A 1 91 ? -9.066 4.609 12.771 1.00 95.88 91 LEU A CA 1
ATOM 735 C C . LEU A 1 91 ? -9.381 4.151 11.344 1.00 95.88 91 LEU A C 1
ATOM 737 O O . LEU A 1 91 ? -8.705 3.278 10.799 1.00 95.88 91 LEU A O 1
ATOM 741 N N . LEU A 1 92 ? -10.405 4.748 10.727 1.00 96.00 92 LEU A N 1
ATOM 742 C CA . LEU A 1 92 ? -10.784 4.423 9.356 1.00 96.00 92 LEU A CA 1
ATOM 743 C C . LEU A 1 92 ? -9.687 4.817 8.363 1.00 96.00 92 LEU A C 1
ATOM 745 O O . LEU A 1 92 ? -9.403 4.051 7.445 1.00 96.00 92 LEU A O 1
ATOM 749 N N . GLU A 1 93 ? -9.090 5.993 8.538 1.00 95.31 93 GLU A N 1
ATOM 750 C CA . GLU A 1 93 ? -8.025 6.489 7.669 1.00 95.31 93 GLU A CA 1
ATOM 751 C C . GLU A 1 93 ? -6.762 5.636 7.787 1.00 95.31 93 GLU A C 1
ATOM 753 O O . GLU A 1 93 ? -6.251 5.164 6.776 1.00 95.31 93 GLU A O 1
ATOM 758 N N . GLU A 1 94 ? -6.319 5.355 9.011 1.00 96.12 94 GLU A N 1
ATOM 759 C CA . GLU A 1 94 ? -5.196 4.456 9.287 1.00 96.12 94 GLU A CA 1
ATOM 760 C C . GLU A 1 94 ? -5.385 3.092 8.614 1.00 96.12 94 GLU A C 1
ATOM 762 O O . GLU A 1 94 ? -4.514 2.627 7.879 1.00 96.12 94 GLU A O 1
ATOM 767 N N . SER A 1 95 ? -6.558 2.481 8.810 1.00 97.81 95 SER A N 1
ATOM 768 C CA . SER A 1 95 ? -6.857 1.167 8.240 1.00 97.81 95 SER A CA 1
ATOM 769 C C . SER A 1 95 ? -6.818 1.199 6.712 1.00 97.81 95 SER A C 1
ATOM 771 O O . SER A 1 95 ? -6.262 0.302 6.079 1.00 97.81 95 SER A O 1
ATOM 773 N N . LYS A 1 96 ? -7.395 2.244 6.103 1.00 98.12 96 LYS A N 1
ATOM 774 C CA . LYS A 1 96 ? -7.397 2.416 4.647 1.00 98.12 96 LYS A CA 1
ATOM 775 C C . LYS A 1 96 ? -5.994 2.598 4.088 1.00 98.12 96 LYS A C 1
ATOM 777 O O . LYS A 1 96 ? -5.678 1.964 3.089 1.00 98.12 96 LYS A O 1
ATOM 782 N N . LEU A 1 97 ? -5.172 3.435 4.717 1.00 97.62 97 LEU A N 1
ATOM 783 C CA . LEU A 1 97 ? -3.794 3.678 4.288 1.00 97.62 97 LEU A CA 1
ATOM 784 C C . LEU A 1 97 ? -2.952 2.406 4.361 1.00 97.62 97 LEU A C 1
ATOM 786 O O . LEU A 1 97 ? -2.185 2.136 3.438 1.00 97.62 97 LEU A O 1
ATOM 790 N N . TYR A 1 98 ? -3.138 1.598 5.408 1.00 98.06 98 TYR A N 1
ATOM 791 C CA . TYR A 1 98 ? -2.450 0.319 5.533 1.00 98.06 98 TYR A CA 1
ATOM 792 C C . TYR A 1 98 ? -2.839 -0.658 4.421 1.00 98.06 98 TYR A C 1
ATOM 794 O O . TYR A 1 98 ? -1.986 -1.182 3.706 1.00 98.06 98 TYR A O 1
ATOM 802 N N . VAL A 1 99 ? -4.143 -0.891 4.247 1.00 98.31 99 VAL A N 1
ATOM 803 C CA . VAL A 1 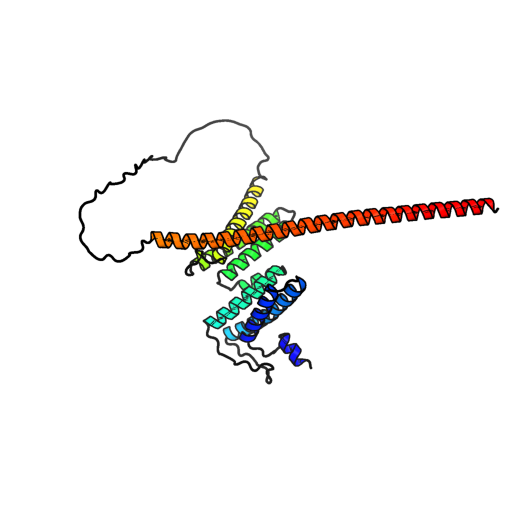99 ? -4.652 -1.838 3.244 1.00 98.31 99 VAL A CA 1
ATOM 804 C C . VAL A 1 99 ? -4.310 -1.365 1.830 1.00 98.31 99 VAL A C 1
ATOM 806 O O . VAL A 1 99 ? -3.982 -2.183 0.973 1.00 98.31 99 VAL A O 1
ATOM 809 N N . ALA A 1 100 ? -4.325 -0.057 1.574 1.00 98.19 100 ALA A N 1
ATOM 810 C CA . ALA A 1 100 ? -3.868 0.517 0.314 1.00 98.19 100 ALA A CA 1
ATOM 811 C C . ALA A 1 100 ? -2.377 0.249 0.071 1.00 98.19 100 ALA A C 1
ATOM 813 O O . ALA A 1 100 ? -2.016 -0.235 -0.998 1.00 98.19 100 ALA A O 1
ATOM 814 N N . GLN A 1 101 ? -1.519 0.479 1.066 1.00 97.31 101 GLN A N 1
ATOM 815 C CA . GLN A 1 101 ? -0.089 0.197 0.951 1.00 97.31 101 GLN A CA 1
ATOM 816 C C . GLN A 1 101 ? 0.190 -1.291 0.707 1.00 97.31 101 GLN A C 1
ATOM 818 O O . GLN A 1 101 ? 1.056 -1.623 -0.101 1.00 97.31 101 GLN A O 1
ATOM 823 N N . TYR A 1 102 ? -0.550 -2.182 1.371 1.00 97.88 102 TYR A N 1
ATOM 824 C CA . TYR A 1 102 ? -0.461 -3.620 1.130 1.00 97.88 102 TYR A CA 1
ATOM 825 C C . TYR A 1 102 ? -0.835 -3.966 -0.320 1.00 97.88 102 TYR A C 1
ATOM 827 O O . TYR A 1 102 ? -0.027 -4.548 -1.033 1.00 97.88 102 TYR A O 1
ATOM 835 N N . ASN A 1 103 ? -2.002 -3.523 -0.807 1.00 98.12 103 ASN A N 1
ATOM 836 C CA . ASN A 1 103 ? -2.421 -3.774 -2.194 1.00 98.12 103 ASN A CA 1
ATOM 837 C C . ASN A 1 103 ? -1.462 -3.157 -3.227 1.00 98.12 103 ASN A C 1
ATOM 839 O O . ASN A 1 103 ? -1.241 -3.744 -4.280 1.00 98.12 103 ASN A O 1
ATOM 843 N N . PHE A 1 104 ? -0.857 -2.004 -2.928 1.00 97.62 104 PHE A N 1
ATOM 844 C CA . PHE A 1 104 ? 0.152 -1.392 -3.792 1.00 97.62 104 PHE A CA 1
ATOM 845 C C . PHE A 1 104 ? 1.391 -2.285 -3.955 1.00 97.62 104 PHE A C 1
ATOM 847 O O . PHE A 1 104 ? 1.918 -2.390 -5.061 1.00 97.62 104 PHE A O 1
ATOM 854 N N . LYS A 1 105 ? 1.848 -2.947 -2.881 1.00 95.75 105 LYS A N 1
ATOM 855 C CA . LYS A 1 105 ? 2.965 -3.908 -2.942 1.00 95.75 105 LYS A CA 1
ATOM 856 C C . LYS A 1 105 ? 2.607 -5.153 -3.758 1.00 95.75 105 LYS A C 1
ATOM 858 O O . LYS A 1 105 ? 3.448 -5.627 -4.513 1.00 95.75 105 LYS A O 1
ATOM 863 N N . GLU A 1 106 ? 1.367 -5.626 -3.640 1.00 95.81 106 GLU A N 1
ATOM 864 C CA . GLU A 1 106 ? 0.847 -6.784 -4.385 1.00 95.81 106 GLU A CA 1
ATOM 865 C C . GLU A 1 106 ?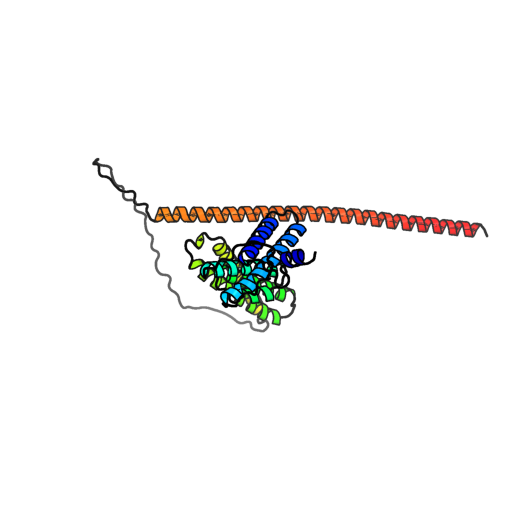 0.538 -6.475 -5.866 1.00 95.81 106 GLU A C 1
ATOM 867 O O . GLU A 1 106 ? 0.186 -7.376 -6.620 1.00 95.81 106 GLU A O 1
ATOM 872 N N . GLY A 1 107 ? 0.660 -5.215 -6.306 1.00 95.94 107 GLY A N 1
ATOM 873 C CA . GLY A 1 107 ? 0.352 -4.798 -7.682 1.00 95.94 107 GLY A CA 1
ATOM 874 C C . GLY A 1 107 ? -1.144 -4.613 -7.973 1.00 95.94 107 GLY A C 1
ATOM 875 O O . GLY A 1 107 ? -1.550 -4.465 -9.119 1.00 95.94 107 GLY A O 1
ATOM 876 N N . GLU A 1 108 ? -1.984 -4.593 -6.941 1.00 97.50 108 GLU A N 1
ATOM 877 C CA . GLU A 1 108 ? -3.445 -4.519 -7.033 1.00 97.50 108 GLU A CA 1
ATOM 878 C C . GLU A 1 108 ? -3.928 -3.055 -7.051 1.00 97.50 108 GLU A C 1
ATOM 880 O O . GLU A 1 108 ? -4.627 -2.577 -6.146 1.00 97.50 108 GLU A O 1
ATOM 885 N N . PHE A 1 109 ? -3.510 -2.294 -8.064 1.00 97.62 109 PHE A N 1
ATOM 886 C CA . PHE A 1 109 ? -3.650 -0.833 -8.085 1.00 97.62 109 PHE A CA 1
ATOM 887 C C . PHE A 1 109 ? -5.099 -0.333 -8.140 1.00 97.62 109 PHE A C 1
ATOM 889 O O . PHE A 1 109 ? -5.422 0.705 -7.555 1.00 97.62 109 PHE A O 1
ATOM 896 N N . GLU A 1 110 ? -6.008 -1.071 -8.774 1.00 97.69 110 GLU A N 1
ATOM 897 C CA . GLU A 1 110 ? -7.435 -0.741 -8.813 1.00 97.69 110 GLU A CA 1
ATOM 898 C C . GLU A 1 110 ? -8.039 -0.741 -7.406 1.00 97.69 110 GLU A C 1
ATOM 900 O O . GLU A 1 110 ? -8.829 0.147 -7.066 1.00 97.69 110 GLU A O 1
ATOM 905 N N . LYS A 1 111 ? -7.627 -1.694 -6.554 1.00 97.69 111 LYS A N 1
ATOM 906 C CA . LYS A 1 111 ? -8.069 -1.761 -5.154 1.00 97.69 111 LYS A CA 1
ATOM 907 C C . LYS A 1 111 ? -7.561 -0.558 -4.365 1.00 97.69 111 LYS A C 1
ATOM 909 O O . LYS A 1 111 ? -8.322 0.016 -3.584 1.00 97.69 111 LYS A O 1
ATOM 914 N N . VAL A 1 112 ? -6.321 -0.126 -4.609 1.00 98.25 112 VAL A N 1
ATOM 915 C CA . VAL A 1 112 ? -5.744 1.083 -3.994 1.00 98.25 112 VAL A CA 1
ATOM 916 C C . VAL A 1 112 ? -6.564 2.321 -4.353 1.00 98.25 112 VAL A C 1
ATOM 918 O O . VAL A 1 112 ? -6.992 3.070 -3.470 1.00 98.25 112 VAL A O 1
ATOM 921 N N . ILE A 1 113 ? -6.847 2.511 -5.646 1.00 98.19 113 ILE A N 1
ATOM 922 C CA . ILE A 1 113 ? -7.628 3.651 -6.138 1.00 98.19 113 ILE A CA 1
ATOM 923 C C . ILE A 1 113 ? -9.039 3.636 -5.543 1.00 98.19 113 ILE A C 1
ATOM 925 O O . ILE A 1 113 ? -9.502 4.662 -5.037 1.00 98.19 113 ILE A O 1
ATOM 929 N N . ALA A 1 114 ? -9.719 2.487 -5.560 1.00 97.44 114 ALA A N 1
ATOM 930 C CA . ALA A 1 114 ? -11.061 2.353 -5.001 1.00 97.44 114 ALA A CA 1
ATOM 931 C C . ALA A 1 114 ? -11.096 2.728 -3.511 1.00 97.44 114 ALA A C 1
ATOM 933 O O . ALA A 1 114 ? -11.986 3.461 -3.072 1.00 97.44 114 ALA A O 1
ATOM 934 N N . LEU A 1 115 ? -10.095 2.289 -2.745 1.00 97.00 115 LEU A N 1
ATOM 935 C CA . LEU A 1 115 ? -10.037 2.497 -1.303 1.00 97.00 115 LEU A CA 1
ATOM 936 C C . LEU A 1 115 ? -9.771 3.960 -0.911 1.00 97.00 115 LEU A C 1
ATOM 938 O O . LEU A 1 115 ? -10.390 4.473 0.035 1.00 97.00 115 LEU A O 1
ATOM 942 N N . LEU A 1 116 ? -8.874 4.626 -1.647 1.00 97.25 116 LEU A N 1
ATOM 943 C CA . LEU A 1 116 ? -8.359 5.959 -1.318 1.00 97.25 116 LEU A CA 1
ATOM 944 C C . LEU A 1 116 ? -9.012 7.113 -2.086 1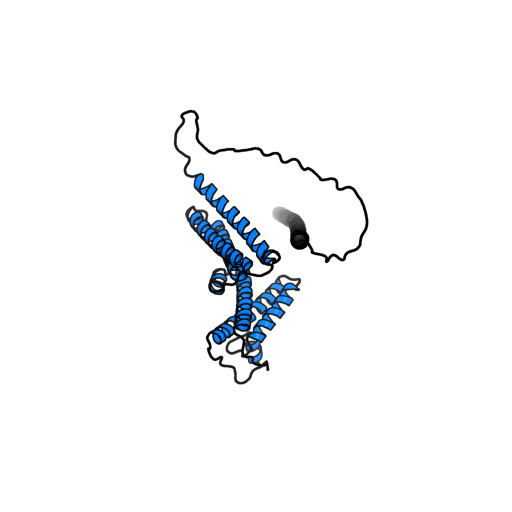.00 97.25 116 LEU A C 1
ATOM 946 O O . LEU A 1 116 ? -8.875 8.254 -1.657 1.00 97.25 116 LEU A O 1
ATOM 950 N N . SER A 1 117 ? -9.759 6.857 -3.164 1.00 93.44 117 SER A N 1
ATOM 951 C CA . SER A 1 117 ? -10.383 7.895 -4.014 1.00 93.44 117 SER A CA 1
ATOM 952 C C . SER A 1 117 ? -11.196 8.953 -3.253 1.00 93.44 117 SER A C 1
ATOM 954 O O . SER A 1 117 ? -11.235 10.114 -3.656 1.00 93.44 117 SER A O 1
ATOM 956 N N . ASN A 1 118 ? -11.823 8.557 -2.143 1.00 91.06 118 ASN A N 1
ATOM 957 C CA . ASN A 1 118 ? -12.648 9.423 -1.299 1.00 91.06 118 ASN A CA 1
ATOM 958 C C . ASN A 1 118 ? -11.920 9.959 -0.055 1.00 91.06 118 ASN A C 1
ATOM 960 O O . ASN A 1 118 ? -12.533 10.669 0.747 1.00 91.06 118 ASN A O 1
ATOM 964 N N . SER A 1 119 ? -10.650 9.598 0.149 1.00 91.88 119 SER A N 1
ATOM 965 C CA . SER A 1 119 ? -9.845 10.170 1.226 1.00 91.88 119 SER A CA 1
ATOM 966 C C . SER A 1 119 ? -9.336 11.562 0.841 1.00 91.88 119 SER A C 1
ATOM 968 O O . SER A 1 119 ? -9.145 11.893 -0.328 1.00 91.88 119 SER A O 1
ATOM 970 N N . LYS A 1 120 ? -9.164 12.405 1.859 1.00 91.81 120 LYS A N 1
ATOM 971 C CA . LYS A 1 120 ? -8.695 13.790 1.742 1.00 91.81 120 LYS A CA 1
ATOM 972 C C . LYS A 1 120 ? -7.393 14.029 2.510 1.00 91.81 120 LYS A C 1
ATOM 974 O O . LYS A 1 120 ? -6.981 15.187 2.614 1.00 91.81 120 LYS A O 1
ATOM 979 N N . SER A 1 121 ? -6.792 12.975 3.063 1.00 93.56 121 SER A N 1
ATOM 980 C CA . SER A 1 121 ? -5.519 13.064 3.773 1.00 93.56 121 SER A CA 1
ATOM 981 C C . SER A 1 121 ? -4.362 13.271 2.786 1.00 93.56 121 SER A C 1
ATOM 983 O O . SER A 1 121 ? -4.441 12.826 1.632 1.00 93.56 121 SER A O 1
ATOM 985 N N . PRO A 1 122 ? -3.289 13.963 3.203 1.00 95.69 122 PRO A N 1
ATOM 986 C CA . PRO A 1 122 ? -2.097 14.078 2.376 1.00 95.69 122 PRO A CA 1
ATOM 987 C C . PRO A 1 122 ? -1.478 12.712 2.052 1.00 95.69 122 PRO A C 1
ATOM 989 O O . PRO A 1 122 ? -1.053 12.498 0.919 1.00 95.69 122 PRO A O 1
ATOM 992 N N . GLU A 1 123 ? -1.486 11.773 2.999 1.00 95.69 123 GLU A N 1
ATOM 993 C CA . GLU A 1 123 ? -0.975 10.412 2.825 1.00 95.69 123 GLU A CA 1
ATOM 994 C C . GLU A 1 123 ? -1.731 9.665 1.718 1.00 95.69 123 GLU A C 1
ATOM 996 O O . GLU A 1 123 ? -1.112 9.024 0.868 1.00 95.69 123 GLU A O 1
ATOM 1001 N N . ALA A 1 124 ? -3.063 9.783 1.677 1.00 96.75 124 ALA A N 1
ATOM 1002 C CA . ALA A 1 124 ? -3.869 9.113 0.664 1.00 96.75 124 ALA A CA 1
ATOM 1003 C C . ALA A 1 124 ? -3.629 9.692 -0.732 1.00 96.75 124 ALA A C 1
ATOM 1005 O O . ALA A 1 124 ? -3.500 8.941 -1.699 1.00 96.75 124 ALA A O 1
ATOM 1006 N N . TYR A 1 125 ? -3.530 11.018 -0.856 1.00 97.94 125 TYR A N 1
ATOM 1007 C CA . TYR A 1 125 ? -3.176 11.639 -2.132 1.00 97.94 125 TYR A CA 1
ATOM 1008 C C . TYR A 1 125 ? -1.770 11.254 -2.588 1.00 97.94 125 TYR A C 1
ATOM 1010 O O . TYR A 1 125 ? -1.572 10.972 -3.769 1.00 97.94 125 TYR A O 1
ATOM 1018 N N . TYR A 1 126 ? -0.812 11.183 -1.665 1.00 97.88 126 TYR A N 1
ATOM 1019 C CA . TYR A 1 126 ? 0.540 10.748 -1.984 1.00 97.88 126 TYR A CA 1
A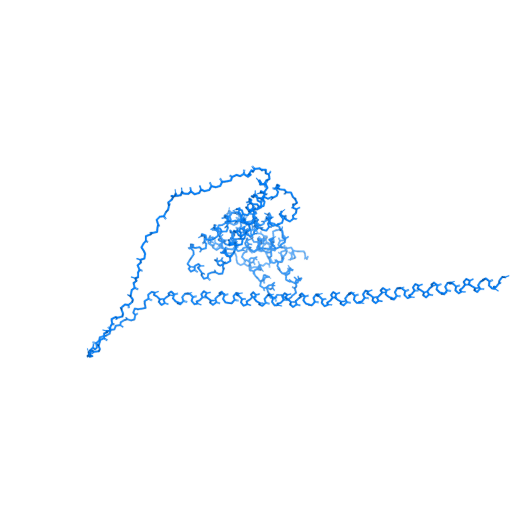TOM 1020 C C . TYR A 1 126 ? 0.571 9.291 -2.472 1.00 97.88 126 TYR A C 1
ATOM 1022 O O . TYR A 1 126 ? 1.171 9.000 -3.507 1.00 97.88 126 TYR A O 1
ATOM 1030 N N . GLN A 1 127 ? -0.139 8.374 -1.805 1.00 97.56 127 GLN A N 1
ATOM 1031 C CA . GLN A 1 127 ? -0.261 6.986 -2.270 1.00 97.56 127 GLN A CA 1
ATOM 1032 C C . GLN A 1 127 ? -0.985 6.874 -3.621 1.00 97.56 127 GLN A C 1
ATOM 1034 O O . GLN A 1 127 ? -0.555 6.105 -4.481 1.00 97.56 127 GLN A O 1
ATOM 1039 N N . LEU A 1 128 ? -2.042 7.660 -3.859 1.00 98.38 128 LEU A N 1
ATOM 1040 C CA . LEU A 1 128 ? -2.713 7.712 -5.164 1.00 98.38 128 LEU A CA 1
ATOM 1041 C C . LEU A 1 128 ? -1.759 8.183 -6.268 1.00 98.38 128 LEU A C 1
ATOM 1043 O O . LEU A 1 128 ? -1.749 7.597 -7.348 1.00 98.38 128 LEU A O 1
ATOM 1047 N N . SER A 1 129 ? -0.932 9.194 -5.996 1.00 98.31 129 SER A N 1
ATOM 1048 C CA . SER A 1 129 ? 0.092 9.659 -6.936 1.00 98.31 129 SER A CA 1
ATOM 1049 C C . SER A 1 129 ? 1.081 8.550 -7.297 1.00 98.31 129 SER A C 1
ATOM 1051 O O . SER A 1 129 ? 1.262 8.243 -8.478 1.00 98.31 129 SER A O 1
ATOM 1053 N N . GLN A 1 130 ? 1.652 7.887 -6.286 1.00 98.25 130 GLN A N 1
ATOM 1054 C CA . GLN A 1 130 ? 2.570 6.763 -6.486 1.00 98.25 130 GLN A CA 1
ATOM 1055 C C . GLN A 1 130 ? 1.915 5.632 -7.289 1.00 98.25 130 GLN A C 1
ATOM 1057 O O . GLN A 1 130 ? 2.537 5.073 -8.191 1.00 98.25 130 GLN A O 1
ATOM 1062 N N . THR A 1 131 ? 0.641 5.345 -7.011 1.00 98.38 131 THR A N 1
ATOM 1063 C CA . THR A 1 131 ? -0.160 4.340 -7.724 1.00 98.38 131 THR A CA 1
ATOM 1064 C C . THR A 1 131 ? -0.278 4.670 -9.208 1.00 98.38 131 THR A C 1
ATOM 1066 O O . THR A 1 131 ? 0.092 3.852 -10.045 1.00 98.38 131 THR A O 1
ATOM 1069 N N . TYR A 1 132 ? -0.705 5.884 -9.563 1.00 98.38 132 TYR A N 1
ATOM 1070 C CA . TYR A 1 132 ? -0.806 6.279 -10.972 1.00 98.38 132 TYR A CA 1
ATOM 1071 C C . TYR A 1 132 ? 0.554 6.308 -11.679 1.00 98.38 132 TYR A C 1
ATOM 1073 O O . TYR A 1 132 ? 0.635 5.899 -12.837 1.00 98.38 132 TYR A O 1
ATOM 1081 N N . MET A 1 133 ? 1.628 6.723 -10.997 1.00 97.00 133 MET A N 1
ATOM 1082 C CA . MET A 1 133 ? 2.981 6.667 -11.560 1.00 97.00 133 MET A CA 1
ATOM 1083 C C . MET A 1 133 ? 3.415 5.223 -11.843 1.00 97.00 133 MET A C 1
ATOM 1085 O O . MET A 1 133 ? 4.047 4.952 -12.866 1.00 97.00 133 MET A O 1
ATOM 1089 N N . LYS A 1 134 ? 3.089 4.292 -10.942 1.00 96.75 134 LYS A N 1
ATOM 1090 C CA . LYS A 1 134 ? 3.419 2.874 -11.089 1.00 96.75 134 LYS A CA 1
ATOM 1091 C C . LYS A 1 134 ? 2.661 2.245 -12.259 1.00 96.75 134 LYS A C 1
ATOM 1093 O O . LYS A 1 134 ? 3.316 1.675 -13.127 1.00 96.75 134 LYS A O 1
ATOM 1098 N N . ILE A 1 135 ? 1.346 2.477 -12.354 1.00 96.00 135 ILE A N 1
ATOM 1099 C CA . ILE A 1 135 ? 0.523 2.061 -13.506 1.00 96.00 135 ILE A CA 1
ATOM 1100 C C . ILE A 1 135 ? 1.114 2.620 -14.806 1.00 96.00 135 ILE A C 1
ATOM 1102 O O . ILE A 1 135 ? 1.287 1.883 -15.769 1.00 96.00 135 ILE A O 1
ATOM 1106 N N . ALA A 1 136 ? 1.490 3.906 -14.837 1.00 93.88 136 ALA A N 1
ATOM 1107 C CA . ALA A 1 136 ? 2.103 4.508 -16.021 1.00 93.88 136 ALA A CA 1
ATOM 1108 C C . ALA A 1 136 ? 3.372 3.749 -16.444 1.00 93.88 136 ALA A C 1
ATOM 1110 O O . ALA A 1 136 ? 3.520 3.368 -17.604 1.00 93.88 136 ALA A O 1
ATOM 1111 N N . LYS A 1 137 ? 4.286 3.490 -15.503 1.00 92.00 137 LYS A N 1
ATOM 1112 C CA . LYS A 1 137 ? 5.530 2.759 -15.781 1.00 92.00 137 LYS A CA 1
ATOM 1113 C C . LYS A 1 137 ? 5.266 1.341 -16.303 1.00 92.00 137 LYS A C 1
ATOM 1115 O O . LYS A 1 137 ? 5.964 0.906 -17.213 1.00 92.00 137 LYS A O 1
ATOM 1120 N N . GLU A 1 138 ? 4.275 0.639 -15.763 1.00 91.56 138 GLU A N 1
ATOM 1121 C CA . GLU A 1 138 ? 3.915 -0.712 -16.212 1.00 91.56 138 GLU A CA 1
ATOM 1122 C C . GLU A 1 138 ? 3.305 -0.716 -17.616 1.00 91.56 138 GLU A C 1
ATOM 1124 O O . GLU A 1 138 ? 3.742 -1.485 -18.469 1.00 91.56 138 GLU A O 1
ATOM 1129 N N . GLU A 1 139 ? 2.393 0.213 -17.904 1.00 87.50 139 GLU A N 1
ATOM 1130 C CA . GLU A 1 139 ? 1.806 0.399 -19.238 1.00 87.50 139 GLU A CA 1
ATOM 1131 C C . GLU A 1 139 ? 2.871 0.722 -20.296 1.00 87.50 139 GLU A C 1
ATOM 1133 O O . GLU A 1 139 ? 2.849 0.177 -21.401 1.00 87.50 139 GLU A O 1
ATOM 1138 N N . LYS A 1 140 ? 3.855 1.558 -19.942 1.00 85.62 140 LYS A N 1
ATOM 1139 C CA . LYS A 1 140 ? 4.982 1.881 -20.825 1.00 85.62 140 LYS A CA 1
ATOM 1140 C C . LYS A 1 140 ? 5.878 0.674 -21.107 1.00 85.62 140 LYS A C 1
ATOM 1142 O O . LYS A 1 140 ? 6.391 0.551 -22.212 1.00 85.62 140 LYS A O 1
ATOM 1147 N N . ASN A 1 141 ? 6.078 -0.206 -20.130 1.00 83.31 141 ASN A N 1
ATOM 1148 C CA . ASN A 1 141 ? 6.896 -1.406 -20.316 1.00 83.31 141 ASN A CA 1
ATOM 1149 C C . ASN A 1 141 ? 6.193 -2.468 -21.177 1.00 83.31 141 ASN A C 1
ATOM 1151 O O . ASN A 1 141 ? 6.864 -3.247 -21.853 1.00 83.31 141 ASN A O 1
ATOM 1155 N N . LEU A 1 142 ? 4.858 -2.516 -21.141 1.00 79.81 142 LEU A N 1
ATOM 1156 C CA . LEU A 1 142 ? 4.055 -3.493 -21.880 1.00 79.81 142 LEU A CA 1
ATOM 1157 C C . LEU A 1 142 ? 3.827 -3.102 -23.346 1.00 79.81 142 LEU A C 1
ATOM 1159 O O . LEU A 1 142 ? 3.658 -3.981 -24.192 1.00 79.81 142 LEU A O 1
ATOM 1163 N N . SER A 1 143 ? 3.834 -1.809 -23.668 1.00 70.19 143 SER A N 1
ATOM 1164 C CA . SER A 1 143 ? 3.547 -1.328 -25.019 1.00 70.19 143 SER A CA 1
ATOM 1165 C C . SER A 1 143 ? 4.804 -1.000 -25.827 1.00 70.19 143 SER A C 1
ATOM 1167 O O . SER A 1 143 ? 5.703 -0.300 -25.371 1.00 70.19 143 SER A O 1
ATOM 1169 N N . LYS A 1 144 ? 4.829 -1.465 -27.082 1.00 64.88 144 LYS A N 1
ATOM 1170 C CA . LYS A 1 144 ? 5.825 -1.098 -28.107 1.00 64.88 144 LYS A CA 1
ATOM 1171 C C . LYS A 1 144 ? 5.293 -0.066 -29.121 1.00 64.88 144 LYS A C 1
ATOM 1173 O O . LYS A 1 144 ? 5.952 0.174 -30.129 1.00 64.88 144 LYS A O 1
ATOM 1178 N N . HIS A 1 145 ? 4.100 0.495 -28.908 1.00 58.53 145 HIS A N 1
ATOM 1179 C CA . HIS A 1 145 ? 3.377 1.316 -29.893 1.00 58.53 145 HIS A CA 1
ATOM 1180 C C . HIS A 1 145 ? 3.103 2.744 -29.401 1.00 58.53 145 HIS A C 1
ATOM 1182 O O . HIS A 1 145 ? 2.891 2.957 -28.217 1.00 58.53 145 HIS A O 1
ATOM 1188 N N . SER A 1 146 ? 3.028 3.715 -30.314 1.00 60.94 146 SER A N 1
ATOM 1189 C CA . SER A 1 146 ? 2.876 5.153 -30.015 1.00 60.94 146 SER A CA 1
ATOM 1190 C C . SER A 1 146 ? 1.607 5.538 -29.237 1.00 60.94 146 SER A C 1
ATOM 1192 O O . SER A 1 146 ? 1.623 6.516 -28.491 1.00 60.94 146 SER A O 1
ATOM 1194 N N . GLU A 1 147 ? 0.511 4.773 -29.333 1.00 62.03 147 GLU A N 1
ATOM 1195 C CA . GLU A 1 147 ? -0.707 5.040 -28.548 1.00 62.03 147 GLU A CA 1
ATOM 1196 C C . GLU A 1 147 ? -0.462 4.955 -27.031 1.00 62.03 147 GLU A C 1
ATOM 1198 O O . GLU A 1 147 ? -1.104 5.680 -26.262 1.00 62.03 147 GLU A O 1
ATOM 1203 N N . SER A 1 148 ? 0.514 4.157 -26.578 1.00 67.62 148 SER A N 1
ATOM 1204 C CA . SER A 1 148 ? 0.848 4.095 -25.153 1.00 67.62 148 SER A CA 1
ATOM 1205 C C . SER A 1 148 ? 1.495 5.351 -24.611 1.00 67.62 148 SER A C 1
ATOM 1207 O O . SER A 1 148 ? 1.402 5.572 -23.408 1.00 67.62 148 SER A O 1
ATOM 1209 N N . ASP A 1 149 ? 2.109 6.189 -25.445 1.00 78.69 149 ASP A N 1
ATOM 1210 C CA . ASP A 1 149 ? 2.756 7.409 -24.961 1.00 78.69 149 ASP A CA 1
ATOM 1211 C C . ASP A 1 149 ? 1.717 8.432 -24.488 1.00 78.69 149 ASP A C 1
ATOM 1213 O O . ASP A 1 149 ? 1.895 9.079 -23.453 1.00 78.69 149 ASP A O 1
ATOM 1217 N N . SER A 1 150 ? 0.570 8.501 -25.173 1.00 83.75 150 SER A N 1
ATOM 1218 C CA . SER A 1 150 ? -0.567 9.329 -24.756 1.00 83.75 150 SER A CA 1
ATOM 1219 C C . SER A 1 150 ? -1.161 8.865 -23.417 1.00 83.75 150 SER A C 1
ATOM 1221 O O . SER A 1 150 ? -1.354 9.668 -22.499 1.00 83.75 150 SER A O 1
ATOM 1223 N N . LYS A 1 151 ? -1.377 7.550 -23.260 1.00 88.94 151 LYS A N 1
ATOM 1224 C CA . LYS A 1 151 ? -1.898 6.941 -22.029 1.00 88.94 151 LYS A CA 1
ATOM 1225 C C . LYS A 1 151 ? -0.902 7.101 -20.881 1.00 88.94 151 LYS A C 1
ATOM 1227 O O . LYS A 1 151 ? -1.291 7.553 -19.804 1.00 88.94 151 LYS A O 1
ATOM 1232 N N . TYR A 1 152 ? 0.378 6.828 -21.128 1.00 90.81 152 TYR A N 1
ATOM 1233 C CA . TYR A 1 152 ? 1.481 7.037 -20.191 1.00 90.81 152 TYR A CA 1
ATOM 1234 C C . TYR A 1 152 ? 1.513 8.476 -19.675 1.00 90.81 152 TYR A C 1
ATOM 1236 O O . TYR A 1 152 ? 1.486 8.702 -18.464 1.00 90.81 152 TYR A O 1
ATOM 1244 N N . ARG A 1 153 ? 1.490 9.456 -20.586 1.00 91.44 153 ARG A N 1
ATOM 1245 C CA . ARG A 1 153 ? 1.478 10.873 -20.225 1.00 91.44 153 ARG A CA 1
ATOM 1246 C C . ARG A 1 153 ? 0.250 11.238 -19.395 1.00 91.44 153 ARG A C 1
ATOM 1248 O O . ARG A 1 153 ? 0.403 11.865 -18.351 1.00 91.44 153 ARG A O 1
ATOM 1255 N N . SER A 1 154 ? -0.944 10.804 -19.804 1.00 93.62 154 SER A N 1
ATOM 1256 C CA . SER A 1 154 ? -2.184 11.095 -19.070 1.00 93.62 154 SER A CA 1
ATOM 1257 C C . SER A 1 154 ? -2.162 10.551 -17.633 1.00 93.62 154 SER A C 1
ATOM 1259 O O . SER A 1 154 ? -2.608 11.218 -16.697 1.00 93.62 154 SER A O 1
ATOM 1261 N N . LEU A 1 155 ? -1.582 9.361 -17.430 1.00 95.94 155 LEU A N 1
ATOM 1262 C CA . LEU A 1 155 ? -1.419 8.753 -16.110 1.00 95.94 155 LEU A CA 1
ATOM 1263 C C . LEU A 1 155 ? -0.399 9.520 -15.261 1.00 95.94 155 LEU A C 1
ATOM 1265 O O . LEU A 1 155 ? -0.651 9.748 -14.078 1.00 95.94 155 LEU A O 1
ATOM 1269 N N . LEU A 1 156 ? 0.711 9.974 -15.853 1.00 96.12 156 LEU A N 1
ATOM 1270 C CA . LEU A 1 156 ? 1.690 10.818 -15.163 1.00 96.12 156 LEU A CA 1
ATOM 1271 C C . LEU A 1 156 ? 1.126 12.192 -14.784 1.00 96.12 156 LEU A C 1
ATOM 1273 O O . LEU A 1 156 ? 1.383 12.670 -13.681 1.00 96.12 156 LEU A O 1
ATOM 1277 N N . GLU A 1 157 ? 0.333 12.823 -15.650 1.00 96.44 157 GLU A N 1
ATOM 1278 C CA . GLU A 1 157 ? -0.343 14.086 -15.333 1.00 96.44 157 GLU A CA 1
ATOM 1279 C C . GLU A 1 157 ? -1.343 13.902 -14.183 1.00 96.44 157 GLU A C 1
ATOM 1281 O O . GLU A 1 157 ? -1.416 14.730 -13.270 1.00 96.44 157 GLU A O 1
ATOM 1286 N N . LYS A 1 158 ? -2.056 12.769 -14.162 1.00 97.31 158 LYS A N 1
ATOM 1287 C CA . LYS A 1 158 ? -2.945 12.406 -13.055 1.00 97.31 158 LYS A CA 1
ATOM 1288 C C . LYS A 1 158 ? -2.178 12.165 -11.755 1.00 97.31 158 LYS A C 1
ATOM 1290 O O . LYS A 1 158 ? -2.609 12.659 -10.712 1.00 97.31 158 LYS A O 1
ATOM 1295 N N . ALA A 1 159 ? -1.045 11.462 -11.809 1.00 98.00 159 ALA A N 1
ATOM 1296 C CA . ALA A 1 159 ? -0.150 11.291 -10.665 1.00 98.00 159 ALA A CA 1
ATOM 1297 C C . ALA A 1 159 ? 0.307 12.658 -10.131 1.00 98.00 159 ALA A C 1
ATOM 1299 O O . ALA A 1 159 ? 0.058 12.981 -8.971 1.00 98.00 159 ALA A O 1
ATOM 1300 N N . LYS A 1 160 ? 0.827 13.522 -11.013 1.00 97.94 160 LYS A N 1
ATOM 1301 C CA . LYS A 1 160 ? 1.246 14.893 -10.689 1.00 97.94 160 LYS A CA 1
ATOM 1302 C C . LYS A 1 160 ? 0.134 15.666 -9.980 1.00 97.94 160 LYS A C 1
ATOM 1304 O O . LYS A 1 160 ? 0.367 16.229 -8.914 1.00 97.94 160 LYS A O 1
ATOM 1309 N N . ALA A 1 161 ? -1.092 15.641 -10.500 1.00 97.88 161 ALA A N 1
ATOM 1310 C CA . ALA A 1 161 ? -2.224 16.319 -9.871 1.00 97.88 161 ALA A CA 1
ATOM 1311 C C . ALA A 1 161 ? -2.488 15.843 -8.427 1.00 97.88 161 ALA A C 1
ATOM 1313 O O . ALA A 1 161 ? -2.799 16.660 -7.559 1.00 97.88 161 ALA A O 1
ATOM 1314 N N . PHE A 1 162 ? -2.352 14.543 -8.144 1.00 98.25 162 PHE A N 1
ATOM 1315 C CA . PHE A 1 162 ? -2.462 14.025 -6.778 1.00 98.25 162 PHE A CA 1
ATOM 1316 C C . PHE A 1 162 ? -1.263 14.402 -5.901 1.00 98.25 162 PHE A C 1
ATOM 1318 O O . PHE A 1 162 ? -1.476 14.773 -4.749 1.00 98.25 162 PHE A O 1
ATOM 1325 N N . ALA A 1 163 ? -0.037 14.399 -6.431 1.00 98.00 163 ALA A N 1
ATOM 1326 C CA . ALA A 1 163 ? 1.150 14.832 -5.692 1.00 98.00 163 ALA A CA 1
ATOM 1327 C C . ALA A 1 163 ? 1.038 16.292 -5.218 1.00 98.00 163 ALA A C 1
ATOM 1329 O O . ALA A 1 163 ? 1.288 16.587 -4.051 1.00 98.00 163 ALA A O 1
ATOM 1330 N N . TYR A 1 164 ? 0.573 17.206 -6.078 1.00 97.75 164 TYR A N 1
ATOM 1331 C CA . TYR A 1 164 ? 0.354 18.602 -5.676 1.00 97.75 164 TYR A CA 1
ATOM 1332 C C . TYR A 1 164 ? -0.782 18.757 -4.665 1.00 97.75 164 TYR A C 1
ATOM 1334 O O . TYR A 1 164 ? -0.651 19.554 -3.738 1.00 97.75 164 TYR A O 1
ATOM 1342 N N . LYS A 1 165 ? -1.863 17.973 -4.781 1.00 97.19 165 LYS A N 1
ATOM 1343 C CA . LYS A 1 165 ? -2.913 17.937 -3.748 1.00 97.19 165 LYS A CA 1
ATOM 1344 C C . LYS A 1 165 ? -2.371 17.441 -2.409 1.00 97.19 165 LYS A C 1
ATOM 1346 O O . LYS A 1 165 ? -2.748 17.974 -1.370 1.00 97.19 165 LYS A O 1
ATOM 1351 N N . ALA A 1 166 ? -1.490 16.439 -2.415 1.00 96.81 166 ALA A N 1
ATOM 1352 C CA . ALA A 1 166 ? -0.814 15.976 -1.206 1.00 96.81 166 ALA A CA 1
ATOM 1353 C C . ALA A 1 166 ? 0.038 17.102 -0.603 1.00 96.81 166 ALA A C 1
ATOM 1355 O O . ALA A 1 166 ? -0.089 17.398 0.582 1.00 96.81 166 ALA A O 1
ATOM 1356 N N . LEU A 1 167 ? 0.833 17.784 -1.433 1.00 96.31 167 LEU A N 1
ATOM 1357 C CA . LEU A 1 167 ? 1.688 18.895 -1.017 1.00 96.31 167 LEU A CA 1
ATOM 1358 C C . LEU A 1 167 ? 0.891 20.048 -0.392 1.00 96.31 167 LEU A C 1
ATOM 1360 O O . LEU A 1 167 ? 1.295 20.582 0.638 1.00 96.31 167 LEU A O 1
ATOM 1364 N N . GLU A 1 168 ? -0.233 20.427 -1.003 1.00 95.69 168 GLU A N 1
ATOM 1365 C CA . GLU A 1 168 ? -1.144 21.453 -0.485 1.00 95.69 168 GLU A CA 1
ATOM 1366 C C . GLU A 1 168 ? -1.648 21.079 0.914 1.00 95.69 168 GLU A C 1
ATOM 1368 O O . GLU A 1 168 ? -1.502 21.860 1.851 1.00 95.69 168 GLU A O 1
ATOM 1373 N N . ARG A 1 169 ? -2.126 19.842 1.093 1.00 93.62 169 ARG A N 1
ATOM 1374 C CA . ARG A 1 169 ? -2.636 19.362 2.388 1.00 93.62 169 ARG A CA 1
ATOM 1375 C C . ARG A 1 169 ? -1.570 19.209 3.455 1.00 93.62 169 ARG A C 1
ATOM 1377 O O . ARG A 1 169 ? -1.853 19.442 4.625 1.00 93.62 169 ARG A O 1
ATOM 1384 N N . VAL A 1 170 ? -0.353 18.818 3.085 1.00 93.56 170 VAL A N 1
ATOM 1385 C CA . VAL A 1 170 ? 0.760 18.774 4.040 1.00 93.56 170 VAL A CA 1
ATOM 1386 C C . VAL A 1 170 ? 1.086 20.183 4.532 1.00 93.56 170 VAL A C 1
ATOM 1388 O O . VAL A 1 170 ? 1.271 20.364 5.730 1.00 93.56 170 VAL A O 1
ATOM 1391 N N . LYS A 1 171 ? 1.086 21.186 3.642 1.00 92.25 171 LYS A N 1
ATOM 1392 C CA . LYS A 1 171 ? 1.380 22.592 3.975 1.00 92.25 171 LYS A CA 1
ATOM 1393 C C . LYS A 1 171 ? 0.363 23.250 4.910 1.00 92.25 171 LYS A C 1
ATOM 1395 O O . LYS A 1 171 ? 0.716 24.213 5.581 1.00 92.25 171 LYS A O 1
ATOM 1400 N N . GLU A 1 172 ? -0.866 22.740 4.969 1.00 90.75 172 GLU A N 1
ATOM 1401 C CA . GLU A 1 172 ? -1.896 23.188 5.922 1.00 90.75 172 GLU A CA 1
ATOM 1402 C C . GLU A 1 172 ? -1.585 22.780 7.374 1.00 90.75 172 GLU A C 1
ATOM 1404 O O . GLU A 1 172 ? -2.216 23.279 8.303 1.00 90.75 172 GLU A O 1
ATOM 1409 N N . GLN A 1 173 ? -0.640 21.861 7.589 1.00 87.00 173 GLN A N 1
ATOM 1410 C CA . GLN A 1 173 ? -0.295 21.355 8.913 1.00 87.00 173 GLN A CA 1
ATOM 1411 C C . GLN A 1 173 ? 0.860 22.151 9.535 1.00 87.00 173 GLN A C 1
ATOM 1413 O O . GLN A 1 173 ? 1.800 22.559 8.852 1.00 87.00 173 GLN A O 1
ATOM 1418 N N . ASP A 1 174 ? 0.851 22.299 10.860 1.00 80.12 174 ASP A N 1
ATOM 1419 C CA . ASP A 1 174 ? 1.963 22.932 11.572 1.00 80.12 174 ASP A CA 1
ATOM 1420 C C . ASP A 1 174 ? 3.268 22.151 11.384 1.00 80.12 174 ASP A C 1
ATOM 1422 O O . ASP A 1 174 ? 3.277 20.914 11.316 1.00 80.12 174 ASP A O 1
ATOM 1426 N N . MET A 1 175 ? 4.379 22.891 11.304 1.00 79.38 175 MET A N 1
ATOM 1427 C CA . MET A 1 175 ? 5.730 22.342 11.133 1.00 79.38 175 MET A CA 1
ATOM 1428 C C . MET A 1 175 ? 5.849 21.394 9.926 1.00 79.38 175 MET A C 1
ATOM 1430 O O . MET A 1 175 ? 6.652 20.468 9.928 1.00 79.38 175 MET A O 1
ATOM 1434 N N . TYR A 1 176 ? 5.061 21.606 8.866 1.00 78.25 176 TYR A N 1
ATOM 1435 C CA . TYR A 1 176 ? 4.996 20.684 7.728 1.00 78.25 176 TYR A CA 1
ATOM 1436 C C . TYR A 1 176 ? 6.349 20.385 7.075 1.00 78.25 176 TYR A C 1
ATOM 1438 O O . TYR A 1 176 ? 6.558 19.277 6.594 1.00 78.25 176 TYR A O 1
ATOM 1446 N N . LYS A 1 177 ? 7.279 21.348 7.079 1.00 75.94 177 LYS A N 1
ATOM 1447 C CA . LYS A 1 177 ? 8.602 21.204 6.458 1.00 75.94 177 LYS A CA 1
ATOM 1448 C C . LYS A 1 177 ? 9.464 20.133 7.125 1.00 75.94 177 LYS A C 1
ATOM 1450 O O . LYS A 1 177 ? 10.307 19.557 6.453 1.00 75.94 177 LYS A O 1
ATOM 1455 N N . THR A 1 178 ? 9.253 19.860 8.414 1.00 71.88 178 THR A N 1
ATOM 1456 C CA . THR A 1 178 ? 10.010 18.838 9.157 1.00 71.88 178 THR A CA 1
ATOM 1457 C C . THR A 1 178 ? 9.391 17.447 9.035 1.00 71.88 178 THR A C 1
ATOM 1459 O O . THR A 1 178 ? 9.960 16.467 9.513 1.00 71.88 178 THR A O 1
ATOM 1462 N N . LYS A 1 179 ? 8.226 17.324 8.387 1.00 81.56 179 LYS A N 1
ATOM 1463 C CA . LYS A 1 179 ? 7.567 16.033 8.195 1.00 81.56 179 LYS A CA 1
ATOM 1464 C C . LYS A 1 179 ? 8.246 15.278 7.063 1.00 81.56 179 LYS A C 1
ATOM 1466 O O . LYS A 1 179 ? 8.330 15.788 5.951 1.00 81.56 179 LYS A O 1
ATOM 1471 N N . ALA A 1 180 ? 8.627 14.027 7.317 1.00 89.94 180 ALA A N 1
ATOM 1472 C CA . ALA A 1 180 ? 9.202 13.140 6.300 1.00 89.94 180 ALA A CA 1
ATOM 1473 C C . ALA A 1 180 ? 8.346 13.083 5.018 1.00 89.94 180 ALA A C 1
ATOM 1475 O O . ALA A 1 180 ? 8.877 13.179 3.916 1.00 89.94 180 ALA A O 1
ATOM 1476 N N . LEU A 1 181 ? 7.016 13.062 5.177 1.00 91.19 181 LEU A N 1
ATOM 1477 C CA . LEU A 1 181 ? 6.062 13.059 4.068 1.00 91.19 181 LEU A CA 1
ATOM 1478 C C . LEU A 1 181 ? 6.195 14.283 3.143 1.00 91.19 181 LEU A C 1
ATOM 1480 O O . LEU A 1 181 ? 5.979 14.159 1.944 1.00 91.19 181 LEU A O 1
ATOM 1484 N N . TYR A 1 182 ? 6.542 15.463 3.670 1.00 92.50 182 TYR A N 1
ATOM 1485 C CA . TYR A 1 182 ? 6.736 16.660 2.846 1.00 92.50 182 TYR A CA 1
ATOM 1486 C C . TYR A 1 182 ? 7.898 16.475 1.868 1.00 92.50 182 TYR A C 1
ATOM 1488 O O . TYR A 1 182 ? 7.740 16.737 0.677 1.00 92.50 182 TYR A O 1
ATOM 1496 N N . VAL A 1 183 ? 9.032 15.983 2.372 1.00 92.94 183 VAL A N 1
ATOM 1497 C CA . VAL A 1 183 ? 10.234 15.715 1.572 1.00 92.94 183 VAL A CA 1
ATOM 1498 C C . VAL A 1 183 ? 9.949 14.628 0.535 1.00 92.94 183 VAL A C 1
ATOM 1500 O O . VAL A 1 183 ? 10.260 14.813 -0.637 1.00 92.94 183 VAL A O 1
ATOM 1503 N N . ASP A 1 184 ? 9.268 13.549 0.937 1.00 94.38 184 ASP A N 1
ATOM 1504 C CA . ASP A 1 184 ? 8.881 12.455 0.033 1.00 94.38 184 ASP A CA 1
ATOM 1505 C C . ASP A 1 184 ? 8.002 12.942 -1.123 1.00 94.38 184 ASP A C 1
ATOM 1507 O O . ASP A 1 184 ? 8.197 12.557 -2.275 1.00 94.38 184 ASP A O 1
ATOM 1511 N N . ILE A 1 185 ? 7.044 13.830 -0.837 1.00 96.31 185 ILE A N 1
ATOM 1512 C CA . ILE A 1 185 ? 6.189 14.417 -1.870 1.00 96.31 185 ILE A CA 1
ATOM 1513 C C . ILE A 1 185 ? 7.006 15.296 -2.825 1.00 96.31 185 ILE A C 1
ATOM 1515 O O . ILE A 1 185 ? 6.743 15.268 -4.025 1.00 96.31 185 ILE A O 1
ATOM 1519 N N . GLN A 1 186 ? 7.969 16.078 -2.327 1.00 95.31 186 GLN A N 1
ATOM 1520 C CA . GLN A 1 186 ? 8.809 16.925 -3.180 1.00 95.31 186 GLN A CA 1
ATOM 1521 C C . GLN A 1 186 ? 9.667 16.092 -4.137 1.00 95.31 186 GLN A C 1
ATOM 1523 O O . GLN A 1 186 ? 9.600 16.314 -5.344 1.00 95.31 186 GLN A O 1
ATOM 1528 N N . GLU A 1 187 ? 10.386 15.098 -3.614 1.00 95.69 187 GLU A N 1
ATOM 1529 C CA . GLU A 1 187 ? 11.198 14.167 -4.410 1.00 95.69 187 GLU A CA 1
ATOM 1530 C C . GLU A 1 187 ? 10.334 13.455 -5.463 1.00 95.69 187 GLU A C 1
ATOM 1532 O O . GLU A 1 187 ? 10.670 13.401 -6.646 1.00 95.69 187 GLU A O 1
ATOM 1537 N N . HIS A 1 188 ? 9.142 13.002 -5.068 1.00 97.06 188 HIS A N 1
ATOM 1538 C CA . HIS A 1 188 ? 8.210 12.361 -5.988 1.00 97.06 188 HIS A CA 1
ATOM 1539 C C . HIS A 1 188 ? 7.699 13.295 -7.099 1.00 97.06 188 HIS A C 1
ATOM 1541 O O . HIS A 1 188 ? 7.476 12.848 -8.227 1.00 97.06 188 HIS A O 1
ATOM 1547 N N . ILE A 1 189 ? 7.500 14.586 -6.810 1.00 97.81 189 ILE A N 1
ATOM 1548 C CA . ILE A 1 189 ? 7.130 15.584 -7.824 1.00 97.81 189 ILE A CA 1
ATOM 1549 C C . ILE A 1 189 ? 8.275 15.774 -8.822 1.00 97.81 189 ILE A C 1
ATOM 1551 O O . ILE A 1 189 ? 8.018 15.758 -10.025 1.00 97.81 189 ILE A O 1
ATOM 1555 N N . GLU A 1 190 ? 9.516 15.903 -8.352 1.00 96.56 190 GLU A N 1
ATOM 1556 C CA . GLU A 1 190 ? 10.696 16.042 -9.216 1.00 96.56 190 GLU A CA 1
ATOM 1557 C C . GLU A 1 190 ? 10.854 14.829 -10.148 1.00 96.56 190 GLU A C 1
ATOM 1559 O O . GLU A 1 190 ? 11.040 14.976 -11.362 1.00 96.56 190 GLU A O 1
ATOM 1564 N N . ASP A 1 191 ? 10.664 13.623 -9.612 1.00 96.31 191 ASP A N 1
ATOM 1565 C CA . ASP A 1 191 ? 10.652 12.376 -10.377 1.00 96.31 191 ASP A CA 1
ATOM 1566 C C . ASP A 1 191 ? 9.559 12.351 -11.457 1.00 96.31 191 ASP A C 1
ATOM 1568 O O . ASP A 1 191 ? 9.801 11.938 -12.601 1.00 96.31 191 ASP A O 1
ATOM 1572 N N . LEU A 1 192 ? 8.344 12.791 -11.118 1.00 96.38 192 LEU A N 1
ATOM 1573 C CA . LEU A 1 192 ? 7.226 12.886 -12.059 1.00 96.38 192 LEU A CA 1
ATOM 1574 C C . LEU A 1 192 ? 7.507 13.896 -13.173 1.00 96.38 192 LEU A C 1
ATOM 1576 O O . LEU A 1 192 ? 7.213 13.621 -14.338 1.00 96.38 192 LEU A O 1
ATOM 1580 N N . GLU A 1 193 ? 8.096 15.043 -12.843 1.00 94.62 193 GLU A N 1
ATOM 1581 C C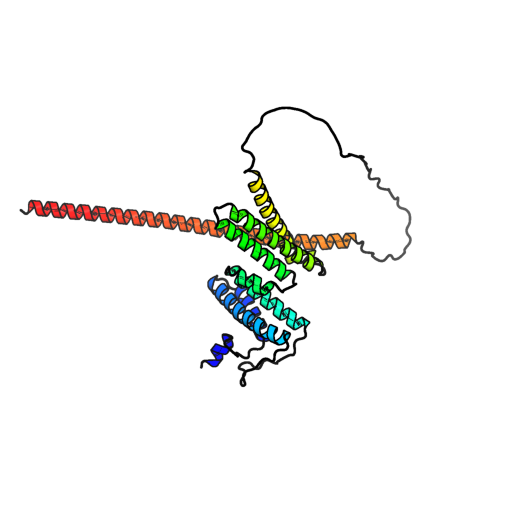A . GLU A 1 193 ? 8.464 16.071 -13.817 1.00 94.62 193 GLU A CA 1
ATOM 1582 C C . GLU A 1 193 ? 9.572 15.594 -14.753 1.00 94.62 193 GLU A C 1
ATOM 1584 O O . GLU A 1 193 ? 9.449 15.737 -15.970 1.00 94.62 193 GLU A O 1
ATOM 1589 N N . SER A 1 194 ? 10.592 14.920 -14.220 1.00 93.69 194 SER A N 1
ATOM 1590 C CA . SER A 1 194 ? 11.629 14.257 -15.016 1.00 93.69 194 SER A CA 1
ATOM 1591 C C . SER A 1 194 ? 11.029 13.237 -15.992 1.00 93.69 194 SER A C 1
ATOM 1593 O O . SER A 1 194 ? 11.402 13.189 -17.168 1.00 93.69 194 SER A O 1
ATOM 1595 N N . CYS A 1 195 ? 10.046 12.446 -15.546 1.00 91.50 195 CYS A N 1
ATOM 1596 C CA . CYS A 1 195 ? 9.353 11.478 -16.399 1.00 91.50 195 CYS A CA 1
ATOM 1597 C C . CYS A 1 195 ? 8.493 12.141 -17.490 1.00 91.50 195 CYS A C 1
ATOM 1599 O O . CYS A 1 195 ? 8.468 11.647 -18.621 1.00 91.50 195 CYS A O 1
ATOM 1601 N N . LEU A 1 196 ? 7.803 13.239 -17.171 1.00 90.94 196 LEU A N 1
ATOM 1602 C CA . LEU A 1 196 ? 6.980 13.996 -18.121 1.00 90.94 196 LEU A CA 1
ATOM 1603 C C . LEU A 1 196 ? 7.827 14.719 -19.173 1.00 90.94 196 LEU A C 1
ATOM 1605 O O . LEU A 1 196 ? 7.467 14.709 -20.350 1.00 90.94 196 LEU A O 1
ATOM 1609 N N . ASN A 1 197 ? 8.962 15.296 -18.775 1.00 88.38 197 ASN A N 1
ATOM 1610 C CA . ASN A 1 197 ? 9.870 15.993 -19.688 1.00 88.38 197 ASN A CA 1
ATOM 1611 C C . ASN A 1 197 ? 10.438 15.034 -20.741 1.00 88.38 197 ASN A C 1
ATOM 1613 O O . ASN A 1 197 ? 10.319 15.301 -21.933 1.00 88.38 197 ASN A O 1
ATOM 1617 N N . LYS A 1 198 ? 10.893 13.845 -20.318 1.00 84.50 198 LYS A N 1
ATOM 1618 C CA . LYS A 1 198 ? 11.350 12.781 -21.234 1.00 84.50 198 LYS A CA 1
ATOM 1619 C C . LYS A 1 198 ? 10.285 12.361 -22.251 1.00 84.50 198 LYS A C 1
ATOM 1621 O O . LYS A 1 198 ? 10.622 11.935 -23.348 1.00 84.50 198 LYS A O 1
ATOM 1626 N N . CYS A 1 199 ? 9.003 12.438 -21.889 1.00 73.25 199 CYS A N 1
ATOM 1627 C CA . CYS A 1 199 ? 7.902 12.117 -22.797 1.00 73.25 199 CYS A CA 1
ATOM 1628 C C . CYS A 1 199 ? 7.675 13.214 -23.852 1.00 73.25 199 CYS A C 1
ATOM 1630 O O . CYS A 1 199 ? 7.249 12.909 -24.962 1.00 73.25 199 CYS A O 1
ATOM 1632 N N . SER A 1 200 ? 7.942 14.479 -23.512 1.00 61.00 200 SER A N 1
ATOM 1633 C CA . SER A 1 200 ? 7.798 15.613 -24.433 1.00 61.00 200 SER A CA 1
ATOM 1634 C C . SER A 1 200 ? 8.885 15.611 -25.516 1.00 61.00 200 SER A C 1
ATOM 1636 O O . SER A 1 200 ? 8.578 15.876 -26.675 1.00 61.00 200 SER A O 1
ATOM 1638 N N . ASP A 1 201 ? 10.121 15.238 -25.166 1.00 57.25 201 ASP A N 1
ATOM 1639 C CA . ASP A 1 201 ? 11.258 15.233 -26.101 1.00 57.25 201 ASP A CA 1
ATOM 1640 C C . ASP A 1 201 ? 11.098 14.193 -27.229 1.00 57.25 201 ASP A C 1
ATOM 1642 O O . ASP A 1 201 ? 11.442 14.461 -28.378 1.00 57.25 201 ASP A O 1
ATOM 1646 N N . LEU A 1 202 ? 10.495 13.035 -26.931 1.00 53.94 202 LEU A N 1
ATOM 1647 C CA . LEU A 1 202 ? 10.217 11.969 -27.908 1.00 53.94 202 LEU A CA 1
ATOM 1648 C C . LEU A 1 202 ? 9.123 12.346 -28.921 1.00 53.94 202 LEU A C 1
ATOM 1650 O O . LEU A 1 202 ? 9.168 11.909 -30.069 1.00 53.94 202 LEU A O 1
ATOM 1654 N N . SER A 1 203 ? 8.162 13.188 -28.529 1.00 51.25 203 SER A N 1
ATOM 1655 C CA . SER A 1 203 ? 7.092 13.643 -29.427 1.00 51.25 203 SER A CA 1
ATOM 1656 C C . SER A 1 203 ? 7.570 14.690 -30.443 1.00 51.25 203 SER A C 1
ATOM 1658 O O . SER A 1 203 ? 6.891 14.903 -31.446 1.00 51.25 203 SER A O 1
ATOM 1660 N N . GLY A 1 204 ? 8.711 15.346 -30.198 1.00 46.50 204 GLY A N 1
ATOM 1661 C CA . GLY A 1 204 ? 9.285 16.364 -31.086 1.00 46.50 204 GLY A CA 1
ATOM 1662 C C . GLY A 1 204 ? 10.202 15.812 -32.182 1.00 46.50 204 GLY A C 1
ATOM 1663 O O . GLY A 1 204 ? 10.502 16.524 -33.134 1.00 46.50 204 GLY A O 1
ATOM 1664 N N . THR A 1 205 ? 10.648 14.554 -32.085 1.00 45.84 205 THR A N 1
ATOM 1665 C CA . THR A 1 205 ? 11.626 13.978 -33.031 1.00 45.84 205 THR A CA 1
ATOM 1666 C C . THR A 1 205 ? 10.987 13.348 -34.278 1.00 45.84 205 THR A C 1
ATOM 1668 O O . THR A 1 205 ? 11.694 13.029 -35.224 1.00 45.84 205 THR A O 1
ATOM 1671 N N . LEU A 1 206 ? 9.658 13.193 -34.327 1.00 45.34 206 LEU A N 1
ATOM 1672 C CA . LEU A 1 206 ? 8.956 12.548 -35.452 1.00 45.34 206 LEU A CA 1
ATOM 1673 C C . LEU A 1 206 ? 8.448 13.517 -36.537 1.00 45.34 206 LEU A C 1
ATOM 1675 O O . LEU A 1 206 ? 7.774 13.075 -37.459 1.00 45.34 206 LEU A O 1
ATOM 1679 N N . MET A 1 207 ? 8.755 14.816 -36.447 1.00 43.66 207 MET A N 1
ATOM 1680 C CA . MET A 1 207 ? 8.250 15.836 -37.389 1.00 43.66 207 MET A CA 1
ATOM 1681 C C . MET A 1 207 ? 9.342 16.582 -38.168 1.00 43.66 207 MET A C 1
ATOM 1683 O O . MET A 1 207 ? 9.042 17.574 -38.819 1.00 43.66 207 MET A O 1
ATOM 1687 N N . ASN A 1 208 ? 10.596 16.125 -38.121 1.00 38.12 208 ASN A N 1
ATOM 1688 C CA . ASN A 1 208 ? 11.702 16.763 -38.840 1.00 38.12 208 ASN A CA 1
ATOM 1689 C C . ASN A 1 208 ? 12.325 15.801 -39.859 1.00 38.12 208 ASN A C 1
ATOM 1691 O O . ASN A 1 208 ? 13.497 15.447 -39.771 1.00 38.12 208 ASN A O 1
ATOM 1695 N N . ASP A 1 209 ? 11.514 15.372 -40.821 1.00 43.88 209 ASP A N 1
ATOM 1696 C CA . ASP A 1 209 ? 12.000 14.820 -42.084 1.00 43.88 209 ASP A CA 1
ATOM 1697 C C . ASP A 1 209 ? 11.124 15.358 -43.219 1.00 43.88 209 ASP A C 1
ATOM 1699 O O . ASP A 1 209 ? 10.145 14.733 -43.605 1.00 43.88 209 ASP A O 1
ATOM 1703 N N . GLU A 1 210 ? 11.402 16.598 -43.635 1.00 40.72 210 GLU A N 1
ATOM 1704 C CA . GLU A 1 210 ? 11.364 17.044 -45.035 1.00 40.72 210 GLU A CA 1
ATOM 1705 C C . GLU A 1 210 ? 11.707 18.546 -45.135 1.00 40.72 210 GLU A C 1
ATOM 1707 O O . GLU A 1 210 ? 10.989 19.408 -44.641 1.00 40.72 210 GLU A O 1
ATOM 1712 N N . SER A 1 211 ? 12.800 18.834 -45.854 1.00 40.88 211 SER A N 1
ATOM 1713 C CA . SER A 1 211 ? 12.999 20.018 -46.708 1.00 40.88 211 SER A CA 1
ATOM 1714 C C . SER A 1 211 ? 12.954 21.433 -46.089 1.00 40.88 211 SER A C 1
ATOM 1716 O O . SER A 1 211 ? 11.897 22.046 -45.999 1.00 40.88 211 SER A O 1
ATOM 1718 N N . SER A 1 212 ? 14.123 22.060 -45.906 1.00 33.31 212 SER A N 1
ATOM 1719 C CA . SER A 1 212 ? 14.670 23.021 -46.893 1.00 33.31 212 SER A CA 1
ATOM 1720 C C . SER A 1 212 ? 15.900 23.756 -46.346 1.00 33.31 212 SER A C 1
ATOM 1722 O O . SER A 1 212 ? 15.834 24.392 -45.293 1.00 33.31 212 SER A O 1
ATOM 1724 N N . ASP A 1 213 ? 16.991 23.719 -47.111 1.00 41.66 213 ASP A N 1
ATOM 1725 C CA . ASP A 1 213 ? 18.048 24.733 -47.091 1.00 41.66 213 ASP A CA 1
ATOM 1726 C C . ASP A 1 213 ? 17.470 26.118 -47.432 1.00 41.66 213 ASP A C 1
ATOM 1728 O O . ASP A 1 213 ? 16.582 26.202 -48.278 1.00 41.66 213 ASP A O 1
ATOM 1732 N N . GLU A 1 214 ? 17.999 27.167 -46.782 1.00 36.88 214 GLU A N 1
ATOM 1733 C CA . GLU A 1 214 ? 18.277 28.534 -47.290 1.00 36.88 214 GLU A CA 1
ATOM 1734 C C . GLU A 1 214 ? 18.270 29.584 -46.143 1.00 36.88 214 GLU A C 1
ATOM 1736 O O . GLU A 1 214 ? 17.237 29.995 -45.626 1.00 36.88 214 GLU A O 1
ATOM 1741 N N . ASN A 1 215 ? 19.483 30.018 -45.780 1.00 34.31 215 ASN A N 1
ATOM 1742 C CA . ASN A 1 215 ? 19.945 31.396 -45.525 1.00 34.31 215 ASN A CA 1
ATOM 1743 C C . ASN A 1 215 ? 19.322 32.379 -44.487 1.00 34.31 215 ASN A C 1
ATOM 1745 O O . ASN A 1 215 ? 18.247 32.936 -44.660 1.00 34.31 215 ASN A O 1
ATOM 1749 N N . ILE A 1 216 ? 20.205 32.756 -43.540 1.00 35.09 216 ILE A N 1
ATOM 1750 C CA . ILE A 1 216 ? 20.748 34.109 -43.223 1.00 35.09 216 ILE A CA 1
ATOM 1751 C C . ILE A 1 216 ? 19.884 35.200 -42.518 1.00 35.09 216 ILE A C 1
ATOM 1753 O O . ILE A 1 216 ? 18.955 35.782 -43.061 1.00 35.09 216 ILE A O 1
ATOM 1757 N N . SER A 1 217 ? 20.427 35.575 -41.344 1.00 30.77 217 SER A N 1
ATOM 1758 C CA . SER A 1 217 ? 20.568 36.893 -40.678 1.00 30.77 217 SER A CA 1
ATOM 1759 C C . SER A 1 217 ? 19.391 37.634 -40.017 1.00 30.77 217 SER A C 1
ATOM 1761 O O . SER A 1 217 ? 18.518 38.182 -40.675 1.00 30.77 217 SER A O 1
ATOM 1763 N N . ASP A 1 218 ? 19.567 37.781 -38.697 1.00 31.70 218 ASP A N 1
ATOM 1764 C CA . ASP A 1 218 ? 19.649 39.016 -37.897 1.00 31.70 218 ASP A CA 1
ATOM 1765 C C . ASP A 1 218 ? 18.476 40.003 -37.712 1.00 31.70 218 ASP A C 1
ATOM 1767 O O . ASP A 1 218 ? 17.795 40.443 -38.629 1.00 31.70 218 ASP A O 1
ATOM 1771 N N . ILE A 1 219 ? 18.464 40.489 -36.459 1.00 31.94 219 ILE A N 1
ATOM 1772 C CA . ILE A 1 219 ? 18.010 41.789 -35.933 1.00 31.94 219 ILE A CA 1
ATOM 1773 C C . ILE A 1 219 ? 16.642 41.871 -35.207 1.00 31.94 219 ILE A C 1
ATOM 1775 O O . ILE A 1 219 ? 15.580 42.088 -35.772 1.00 31.94 219 ILE A O 1
ATOM 1779 N N . VAL A 1 220 ? 16.791 41.833 -33.871 1.00 29.48 220 VAL A N 1
ATOM 1780 C CA . VAL A 1 220 ? 16.320 42.791 -32.841 1.00 29.48 220 VAL A CA 1
ATOM 1781 C C . VAL A 1 220 ? 14.848 42.800 -32.403 1.00 29.48 220 VAL A C 1
ATOM 1783 O O . VAL A 1 220 ? 13.943 43.145 -33.149 1.00 29.48 220 VAL A O 1
ATOM 1786 N N . SER A 1 221 ? 14.700 42.621 -31.076 1.00 28.66 221 SER A N 1
ATOM 1787 C CA . SER A 1 221 ? 13.856 43.362 -30.104 1.00 28.66 221 SER A CA 1
ATOM 1788 C C . SER A 1 221 ? 13.090 42.368 -29.212 1.00 28.66 221 SER A C 1
ATOM 1790 O O . SER A 1 221 ? 12.428 41.482 -29.721 1.00 28.66 221 SER A O 1
ATOM 1792 N N . SER A 1 222 ? 13.081 42.399 -27.880 1.00 30.92 222 SER A N 1
ATOM 1793 C CA . SER A 1 222 ? 13.596 43.328 -26.874 1.00 30.92 222 SER A CA 1
ATOM 1794 C C . SER A 1 222 ? 13.498 42.627 -25.508 1.00 30.92 222 SER A C 1
ATOM 1796 O O . SER A 1 222 ? 12.465 42.039 -25.203 1.00 30.92 222 SER A O 1
ATOM 1798 N N . ARG A 1 223 ? 14.497 42.761 -24.621 1.00 31.75 223 ARG A N 1
ATOM 1799 C CA . ARG A 1 223 ? 14.206 42.970 -23.189 1.00 31.75 223 ARG A CA 1
ATOM 1800 C C . ARG A 1 223 ? 15.400 43.518 -22.416 1.00 31.75 223 ARG A C 1
ATOM 1802 O O . ARG A 1 223 ? 16.518 43.020 -22.496 1.00 31.75 223 ARG A O 1
ATOM 1809 N N . ALA A 1 224 ? 15.100 44.587 -21.692 1.00 30.64 224 ALA A N 1
ATOM 1810 C CA . ALA A 1 224 ? 15.999 45.471 -20.980 1.00 30.64 224 ALA A CA 1
ATOM 1811 C C . ALA A 1 224 ? 16.894 44.761 -19.952 1.00 30.64 224 ALA A C 1
ATOM 1813 O O . ALA A 1 224 ? 16.417 44.010 -19.104 1.00 30.64 224 ALA A O 1
ATOM 1814 N N . LYS A 1 225 ? 18.187 45.102 -19.972 1.00 33.19 225 LYS A N 1
ATOM 1815 C CA . LYS A 1 225 ? 19.086 44.983 -18.821 1.00 33.19 225 LYS A CA 1
ATOM 1816 C C . LYS A 1 225 ? 19.263 46.386 -18.248 1.00 33.19 225 LYS A C 1
ATOM 1818 O O . LYS A 1 225 ? 19.785 47.258 -18.935 1.00 33.19 225 LYS A O 1
ATOM 1823 N N . SER A 1 226 ? 18.820 46.595 -17.010 1.00 32.91 226 SER A N 1
ATOM 1824 C CA . SER A 1 226 ? 19.084 47.816 -16.248 1.00 32.91 226 SER A CA 1
ATOM 1825 C C . SER A 1 226 ? 19.867 47.495 -14.981 1.00 32.91 226 SER A C 1
ATOM 1827 O O . SER A 1 226 ? 19.487 46.627 -14.203 1.00 32.91 226 SER A O 1
ATOM 1829 N N . SER A 1 227 ? 20.927 48.284 -14.824 1.00 32.62 227 SER A N 1
ATOM 1830 C CA . SER A 1 227 ? 21.630 48.697 -13.608 1.00 32.62 227 SER A CA 1
ATOM 1831 C C . SER A 1 227 ? 22.243 47.632 -12.696 1.00 32.62 227 SER A C 1
ATOM 1833 O O . SER A 1 227 ? 21.650 47.132 -11.744 1.00 32.62 227 SER A O 1
ATOM 1835 N N . VAL A 1 228 ? 23.542 47.470 -12.928 1.00 42.97 228 VAL A N 1
ATOM 1836 C CA . VAL A 1 228 ? 24.598 47.498 -11.913 1.00 42.97 228 VAL A CA 1
ATOM 1837 C C . VAL A 1 228 ? 24.232 48.401 -10.726 1.00 42.97 228 VAL A C 1
ATOM 1839 O O . VAL A 1 228 ? 24.107 49.611 -10.895 1.00 42.97 228 VAL A O 1
ATOM 1842 N N . TYR A 1 229 ? 24.187 47.832 -9.522 1.00 37.06 229 TYR A N 1
ATOM 1843 C CA . TYR A 1 229 ? 24.442 48.567 -8.285 1.00 37.06 229 TYR A CA 1
ATOM 1844 C C . TYR A 1 229 ? 25.460 47.796 -7.444 1.00 37.06 229 TYR A C 1
ATOM 1846 O O . TYR A 1 229 ? 25.189 46.725 -6.907 1.00 37.06 229 TYR A O 1
ATOM 1854 N N . ARG A 1 230 ? 26.665 48.371 -7.366 1.00 39.31 230 ARG A N 1
ATOM 1855 C CA . ARG A 1 230 ? 27.637 48.115 -6.303 1.00 39.31 230 ARG A CA 1
ATOM 1856 C C . ARG A 1 230 ? 27.038 48.648 -5.006 1.00 39.31 230 ARG A C 1
ATOM 1858 O O . ARG A 1 230 ? 26.681 49.820 -4.979 1.00 39.31 230 ARG A O 1
ATOM 1865 N N . ASN A 1 231 ? 27.031 47.856 -3.940 1.00 37.47 231 ASN A N 1
ATOM 1866 C CA . ASN A 1 231 ? 26.935 48.390 -2.586 1.00 37.47 231 ASN A CA 1
ATOM 1867 C C . ASN A 1 231 ? 28.113 47.891 -1.750 1.00 37.47 231 ASN A C 1
ATOM 1869 O O . ASN A 1 231 ? 28.242 46.723 -1.398 1.00 37.47 231 ASN A O 1
ATOM 1873 N N . ILE A 1 232 ? 28.991 48.857 -1.518 1.00 38.97 232 ILE A N 1
ATOM 1874 C CA . ILE A 1 232 ? 30.063 48.945 -0.539 1.00 38.97 232 ILE A CA 1
ATOM 1875 C C . ILE A 1 232 ? 29.546 48.642 0.875 1.00 38.97 232 ILE A C 1
ATOM 1877 O O . ILE A 1 232 ? 28.650 49.313 1.381 1.00 38.97 232 ILE A O 1
ATOM 1881 N N . SER A 1 233 ? 30.138 47.651 1.541 1.00 36.22 233 SER A N 1
ATOM 1882 C CA . SER A 1 233 ? 29.962 47.438 2.977 1.00 36.22 233 SER A CA 1
ATOM 1883 C C . SER A 1 233 ? 30.757 48.499 3.742 1.00 36.22 233 SER A C 1
ATOM 1885 O O . SER A 1 233 ? 31.987 48.516 3.690 1.00 36.22 233 SER A O 1
ATOM 1887 N N . SER A 1 234 ? 30.074 49.387 4.459 1.00 38.50 234 SER A N 1
ATOM 1888 C CA . SER A 1 234 ? 30.692 50.306 5.417 1.00 38.50 234 SER A CA 1
ATOM 1889 C C . SER A 1 234 ? 30.350 49.849 6.832 1.00 38.50 234 SER A C 1
ATOM 1891 O O . SER A 1 234 ? 29.236 50.043 7.304 1.00 38.50 234 SER A O 1
ATOM 1893 N N . THR A 1 235 ? 31.307 49.222 7.513 1.00 47.91 235 THR A N 1
ATOM 1894 C CA . THR A 1 235 ? 31.270 49.013 8.967 1.00 47.91 235 THR A CA 1
ATOM 1895 C C . THR A 1 235 ? 31.397 50.359 9.688 1.00 47.91 235 THR A C 1
ATOM 1897 O O . THR A 1 235 ? 32.406 51.042 9.476 1.00 47.91 235 THR A O 1
ATOM 1900 N N . PRO A 1 236 ? 30.472 50.743 10.583 1.00 42.09 236 PRO A N 1
ATOM 1901 C CA . PRO A 1 236 ? 30.722 51.834 11.507 1.00 42.09 236 PRO A CA 1
ATOM 1902 C C . PRO A 1 236 ? 31.563 51.332 12.688 1.00 42.09 236 PRO A C 1
ATOM 1904 O O . PRO A 1 236 ? 31.168 50.434 13.428 1.00 42.09 236 PRO A O 1
ATOM 1907 N N . LYS A 1 237 ? 32.738 51.941 12.872 1.00 39.69 237 LYS A N 1
ATOM 1908 C CA . LYS A 1 237 ? 33.513 51.862 14.115 1.00 39.69 237 LYS A CA 1
ATOM 1909 C C . LYS A 1 237 ? 32.757 52.635 15.198 1.00 39.69 237 LYS A C 1
ATOM 1911 O O . LYS A 1 237 ? 32.631 53.851 15.079 1.00 39.69 237 LYS A O 1
ATOM 1916 N N . GLN A 1 238 ? 32.312 51.971 16.263 1.00 36.72 238 GLN A N 1
ATOM 1917 C CA . GLN A 1 238 ? 31.962 52.656 17.508 1.00 36.72 238 GLN A CA 1
ATOM 1918 C C . GLN A 1 238 ? 33.082 52.485 18.529 1.00 36.72 238 GLN A C 1
ATOM 1920 O O . GLN A 1 238 ? 33.500 51.382 18.872 1.00 36.72 238 GLN A O 1
ATOM 1925 N N . MET A 1 239 ? 33.595 53.636 18.951 1.00 34.34 239 MET A N 1
ATOM 1926 C CA . MET A 1 239 ? 34.600 53.795 19.984 1.00 34.34 239 MET A CA 1
ATOM 1927 C C . MET A 1 239 ? 33.976 53.595 21.367 1.00 34.34 239 MET A C 1
ATOM 1929 O O . MET A 1 239 ? 32.879 54.078 21.639 1.00 34.34 239 MET A O 1
ATOM 1933 N N . LEU A 1 240 ? 34.715 52.921 22.247 1.00 38.03 240 LEU A N 1
ATOM 1934 C CA . LEU A 1 240 ? 34.452 52.853 23.682 1.00 38.03 240 LEU A CA 1
ATOM 1935 C C . LEU A 1 240 ? 34.383 54.261 24.294 1.00 38.03 240 LEU A C 1
ATOM 1937 O O . LEU A 1 240 ? 35.347 55.016 24.159 1.00 38.03 240 LEU A O 1
ATOM 1941 N N . ARG A 1 241 ? 33.342 54.539 25.096 1.00 35.66 241 ARG A N 1
ATOM 1942 C CA . ARG A 1 241 ? 33.504 55.210 26.400 1.00 35.66 241 ARG A CA 1
ATOM 1943 C C . ARG A 1 241 ? 32.265 55.106 27.311 1.00 35.66 241 ARG A C 1
ATOM 1945 O O . ARG A 1 241 ? 31.187 55.568 26.969 1.00 35.66 241 ARG A O 1
ATOM 1952 N N . HIS A 1 242 ? 32.556 54.621 28.518 1.00 36.81 242 HIS A N 1
ATOM 1953 C CA . HIS A 1 242 ? 31.882 54.753 29.818 1.00 36.81 242 HIS A CA 1
ATOM 1954 C C . HIS A 1 242 ? 30.732 53.817 30.245 1.00 36.81 242 HIS A C 1
ATOM 1956 O O . HIS A 1 242 ? 29.912 53.417 29.424 1.00 36.81 242 HIS A O 1
ATOM 1962 N N . PRO A 1 243 ? 30.691 53.457 31.554 1.00 54.16 243 PRO A N 1
ATOM 1963 C CA . PRO A 1 243 ? 29.866 52.376 32.082 1.00 54.16 243 PRO A CA 1
ATOM 1964 C C . PRO A 1 243 ? 28.702 52.908 32.927 1.00 54.16 243 PRO A C 1
ATOM 1966 O O . PRO A 1 243 ? 28.942 53.567 33.928 1.00 54.16 243 PRO A O 1
ATOM 1969 N N . HIS A 1 244 ? 27.457 52.561 32.601 1.00 36.09 244 HIS A N 1
ATOM 1970 C CA . HIS A 1 244 ? 26.360 52.592 33.572 1.00 36.09 244 HIS A CA 1
ATOM 1971 C C . HIS A 1 244 ? 25.281 51.550 33.225 1.00 36.09 244 HIS A C 1
ATOM 1973 O O . HIS A 1 244 ? 24.648 51.587 32.178 1.00 36.09 244 HIS A O 1
ATOM 1979 N N . ASN A 1 245 ? 25.150 50.605 34.153 1.00 47.19 245 ASN A N 1
ATOM 1980 C CA . ASN A 1 245 ? 24.029 49.731 34.496 1.00 47.19 245 ASN A CA 1
ATOM 1981 C C . ASN A 1 245 ? 22.645 50.100 33.914 1.00 47.19 245 ASN A C 1
ATOM 1983 O O . ASN A 1 245 ? 22.105 51.111 34.345 1.00 47.19 245 ASN A O 1
ATOM 1987 N N . VAL A 1 246 ? 22.035 49.236 33.080 1.00 39.88 246 VAL A N 1
ATOM 1988 C CA . VAL A 1 246 ? 20.590 48.903 33.138 1.00 39.88 246 VAL A CA 1
ATOM 1989 C C . VAL A 1 246 ? 20.327 47.529 32.490 1.00 39.88 246 VAL A C 1
ATOM 1991 O O . VAL A 1 246 ? 20.799 47.243 31.394 1.00 39.88 246 VAL A O 1
ATOM 1994 N N . SER A 1 247 ? 19.552 46.700 33.191 1.00 48.72 247 SER A N 1
ATOM 1995 C CA . SER A 1 247 ? 18.857 45.486 32.739 1.00 48.72 247 SER A CA 1
ATOM 1996 C C . SER A 1 247 ? 18.376 45.526 31.275 1.00 48.72 247 SER A C 1
ATOM 1998 O O . SER A 1 247 ? 17.679 46.463 30.887 1.00 48.72 247 SER A O 1
ATOM 2000 N N . ALA A 1 248 ? 18.676 44.486 30.488 1.00 42.06 248 ALA A N 1
ATOM 2001 C CA . ALA A 1 248 ? 18.083 44.275 29.168 1.00 42.06 248 ALA A CA 1
ATOM 2002 C C . ALA A 1 248 ? 17.765 42.788 28.942 1.00 42.06 248 ALA A C 1
ATOM 2004 O O . ALA A 1 248 ? 18.639 41.936 28.817 1.00 42.06 248 ALA A O 1
ATOM 2005 N N . THR A 1 249 ? 16.467 42.511 28.916 1.00 44.38 249 THR A N 1
ATOM 2006 C CA . THR A 1 249 ? 15.794 41.312 28.412 1.00 44.38 249 THR A CA 1
ATOM 2007 C C . THR A 1 249 ? 16.415 40.763 27.123 1.00 44.38 249 THR A C 1
ATOM 2009 O O . THR A 1 249 ? 16.547 41.487 26.136 1.00 44.38 249 THR A O 1
ATOM 2012 N N . ASN A 1 250 ? 16.709 39.459 27.116 1.00 47.50 250 ASN A N 1
ATOM 2013 C CA . ASN A 1 250 ? 17.129 38.700 25.938 1.00 47.50 250 ASN A CA 1
ATOM 2014 C C . ASN A 1 250 ? 15.980 38.605 24.920 1.00 47.50 250 ASN A C 1
ATOM 2016 O O . ASN A 1 250 ? 15.192 37.659 24.946 1.00 47.50 250 ASN A O 1
ATOM 2020 N N . TYR A 1 251 ? 15.886 39.564 24.002 1.00 44.34 251 TYR A N 1
ATOM 2021 C CA . TYR A 1 251 ? 15.127 39.368 22.772 1.00 44.34 251 TYR A CA 1
ATOM 2022 C C . TYR A 1 251 ? 15.944 38.453 21.858 1.00 44.34 251 TYR A C 1
ATOM 2024 O O . TYR A 1 251 ? 16.907 38.889 21.233 1.00 44.34 251 TYR A O 1
ATOM 2032 N N . ARG A 1 252 ? 15.575 37.167 21.802 1.00 51.31 252 ARG A N 1
ATOM 2033 C CA . ARG A 1 252 ? 16.012 36.273 20.722 1.00 51.31 252 ARG A CA 1
ATOM 2034 C C . ARG A 1 252 ? 15.562 36.892 19.399 1.00 51.31 252 ARG A C 1
ATOM 2036 O O . ARG A 1 252 ? 14.366 37.058 19.173 1.00 51.31 252 ARG A O 1
ATOM 2043 N N . THR A 1 253 ? 16.506 37.261 18.545 1.00 54.94 253 THR A N 1
ATOM 2044 C CA . THR A 1 253 ? 16.216 37.731 17.189 1.00 54.94 253 THR A CA 1
ATOM 2045 C C . THR A 1 253 ? 15.677 36.575 16.350 1.00 54.94 253 THR A C 1
ATOM 2047 O O . THR A 1 253 ? 16.188 35.461 16.427 1.00 54.94 253 THR A O 1
ATOM 2050 N N . ALA A 1 254 ? 14.664 36.839 15.518 1.00 55.25 254 ALA A N 1
ATOM 2051 C CA . ALA A 1 254 ? 14.032 35.857 14.624 1.00 55.25 254 ALA A CA 1
ATOM 2052 C C . ALA A 1 254 ? 15.027 35.103 13.709 1.00 55.25 254 ALA A C 1
ATOM 2054 O O . ALA A 1 254 ? 14.729 34.020 13.213 1.00 55.25 254 ALA A O 1
ATOM 2055 N N . THR A 1 255 ? 16.233 35.643 13.518 1.00 55.88 255 THR A N 1
ATOM 2056 C CA . THR A 1 255 ? 17.339 34.996 12.803 1.00 55.88 255 THR A CA 1
ATOM 2057 C C . THR A 1 255 ? 17.841 33.727 13.495 1.00 55.88 255 THR A C 1
ATOM 2059 O O . THR A 1 255 ? 18.128 32.750 12.812 1.00 55.88 255 THR A O 1
ATOM 2062 N N . ASP A 1 256 ? 17.890 33.697 14.830 1.00 50.91 256 ASP A N 1
ATOM 2063 C CA . ASP A 1 256 ? 18.370 32.526 15.581 1.00 50.91 256 ASP A CA 1
ATOM 2064 C C . ASP A 1 256 ? 17.370 31.367 15.519 1.00 50.91 256 ASP A C 1
ATOM 2066 O O . ASP A 1 256 ? 17.762 30.201 15.516 1.00 50.91 256 ASP A O 1
ATOM 2070 N N . THR A 1 257 ? 16.072 31.672 15.423 1.00 54.53 257 THR A N 1
ATOM 2071 C CA . THR A 1 257 ? 15.015 30.664 15.261 1.00 54.53 257 THR A CA 1
ATOM 2072 C C . THR A 1 257 ? 15.113 29.978 13.897 1.00 54.53 257 THR A C 1
ATOM 2074 O O . THR A 1 257 ? 15.049 28.755 13.826 1.00 54.53 257 THR A O 1
ATOM 2077 N N . HIS A 1 258 ? 15.379 30.740 12.830 1.00 53.72 258 HIS A N 1
ATOM 2078 C CA . HIS A 1 258 ? 15.584 30.184 11.489 1.00 53.72 258 HIS A CA 1
ATOM 2079 C C . HIS A 1 258 ? 16.848 29.323 11.368 1.00 53.72 258 HIS A C 1
ATOM 2081 O O . HIS A 1 258 ? 16.844 28.338 10.633 1.00 53.72 258 HIS A O 1
ATOM 2087 N N . ILE A 1 259 ? 17.921 29.662 12.089 1.00 56.59 259 ILE A N 1
ATOM 2088 C CA . ILE A 1 259 ? 19.154 28.863 12.085 1.00 56.59 259 ILE A CA 1
ATOM 2089 C C . ILE A 1 259 ? 18.909 27.506 12.757 1.00 56.59 259 ILE A C 1
ATOM 2091 O O . ILE A 1 259 ? 19.285 26.482 12.202 1.00 56.59 259 ILE A O 1
ATOM 2095 N N . LEU A 1 260 ? 18.223 27.475 13.904 1.00 57.06 260 LEU A N 1
ATOM 2096 C CA . LEU A 1 260 ? 17.899 26.230 14.615 1.00 57.06 260 LEU A CA 1
ATOM 2097 C C . LEU A 1 260 ? 16.958 25.301 13.827 1.00 57.06 260 LEU A C 1
ATOM 2099 O O . LEU A 1 260 ? 17.167 24.088 13.839 1.00 57.06 260 LEU A O 1
ATOM 2103 N N . GLU A 1 261 ? 15.949 25.849 13.141 1.00 55.38 261 GLU A N 1
ATOM 2104 C CA . GLU A 1 261 ? 15.029 25.066 12.298 1.00 55.38 261 GLU A CA 1
ATOM 2105 C C . GLU A 1 261 ? 15.737 24.441 11.086 1.00 55.38 261 GLU A C 1
ATOM 2107 O O . GLU A 1 261 ? 15.505 23.272 10.774 1.00 55.38 261 GLU A O 1
ATOM 2112 N N . ASN A 1 262 ? 16.643 25.180 10.436 1.00 59.50 262 ASN A N 1
ATOM 2113 C CA . ASN A 1 262 ? 17.413 24.658 9.305 1.00 59.50 262 ASN A CA 1
ATOM 2114 C C . ASN A 1 262 ? 18.368 23.533 9.732 1.00 59.50 262 ASN A C 1
ATOM 2116 O O . ASN A 1 262 ? 18.422 22.505 9.068 1.00 59.50 262 ASN A O 1
ATOM 2120 N N . THR A 1 263 ? 19.028 23.652 10.889 1.00 64.81 263 THR A N 1
ATOM 2121 C CA . THR A 1 263 ? 19.919 22.593 11.394 1.00 64.81 263 THR A CA 1
ATOM 2122 C C . THR A 1 263 ? 19.172 21.284 11.682 1.00 64.81 263 THR A C 1
ATOM 2124 O O . THR A 1 263 ? 19.723 20.200 11.508 1.00 64.81 263 THR A O 1
ATOM 2127 N N . GLN A 1 264 ? 17.908 21.345 12.119 1.00 65.88 264 GLN A N 1
ATOM 2128 C CA . GLN A 1 264 ? 17.092 20.139 12.319 1.00 65.88 264 GLN A CA 1
ATOM 2129 C C . GLN A 1 264 ? 16.708 19.467 10.996 1.00 65.88 264 GLN A C 1
ATOM 2131 O O . GLN A 1 264 ? 16.720 18.238 10.916 1.00 65.88 264 GLN A O 1
ATOM 2136 N N . LEU A 1 265 ? 16.396 20.258 9.966 1.00 65.69 265 LEU A N 1
ATOM 2137 C CA . LEU A 1 265 ? 16.129 19.752 8.618 1.00 65.69 265 LEU A CA 1
ATOM 2138 C C . LEU A 1 265 ? 17.372 19.092 8.020 1.00 65.69 265 LEU A C 1
ATOM 2140 O O . LEU A 1 265 ? 17.280 17.976 7.512 1.00 65.69 265 LEU A O 1
ATOM 2144 N N . ASP A 1 266 ? 18.531 19.734 8.157 1.00 72.38 266 ASP A N 1
ATOM 2145 C CA . ASP A 1 266 ? 19.803 19.198 7.677 1.00 72.38 266 ASP A CA 1
ATOM 2146 C C . ASP A 1 266 ? 20.125 17.851 8.341 1.00 72.38 266 ASP A C 1
ATOM 2148 O O . ASP A 1 266 ? 20.517 16.907 7.659 1.00 72.38 266 ASP A O 1
ATOM 2152 N N . ASN A 1 267 ? 19.867 17.705 9.646 1.00 73.25 267 ASN A N 1
ATOM 2153 C CA . ASN A 1 267 ? 20.071 16.438 10.357 1.00 73.25 267 ASN A CA 1
ATOM 2154 C C . ASN A 1 267 ? 19.155 15.306 9.854 1.00 73.25 267 ASN A C 1
ATOM 2156 O O . ASN A 1 267 ? 19.617 14.179 9.690 1.00 73.25 267 ASN A O 1
ATOM 2160 N N . LEU A 1 268 ? 17.878 15.590 9.572 1.00 74.50 268 LEU A N 1
ATOM 2161 C CA . LEU A 1 268 ? 16.940 14.594 9.030 1.00 74.50 268 LEU A CA 1
ATOM 2162 C C . LEU A 1 268 ? 17.313 14.167 7.603 1.00 74.50 268 LEU A C 1
ATOM 2164 O O . LEU A 1 268 ? 17.196 12.994 7.242 1.00 74.50 268 LEU A O 1
ATOM 2168 N N . VAL A 1 269 ? 17.773 15.117 6.785 1.00 79.75 269 VAL A N 1
ATOM 2169 C CA . VAL A 1 269 ? 18.249 14.848 5.423 1.00 79.75 269 VAL A CA 1
ATOM 2170 C C . VAL A 1 269 ? 19.535 14.022 5.459 1.00 79.75 269 VAL A C 1
ATOM 2172 O O . VAL A 1 269 ? 19.651 13.054 4.709 1.00 79.75 269 VAL A O 1
ATOM 2175 N N . LEU A 1 270 ? 20.465 14.336 6.366 1.00 82.12 270 LEU A N 1
ATOM 2176 C CA . LEU A 1 270 ? 21.689 13.559 6.573 1.00 82.12 270 LEU A CA 1
ATOM 2177 C C . LEU A 1 270 ? 21.384 12.117 6.995 1.00 82.12 270 LEU A C 1
ATOM 2179 O O . LEU A 1 270 ? 21.910 11.190 6.386 1.00 82.12 270 LEU A O 1
ATOM 2183 N N . GLU A 1 271 ? 20.480 11.907 7.954 1.00 81.31 271 GLU A N 1
ATOM 2184 C CA . GLU A 1 271 ? 20.077 10.562 8.389 1.00 81.31 271 GLU A CA 1
ATOM 2185 C C . GLU A 1 271 ? 19.451 9.750 7.238 1.00 81.31 271 GLU A C 1
ATOM 2187 O O . GLU A 1 271 ? 19.725 8.556 7.068 1.00 81.31 271 GLU A O 1
ATOM 2192 N N . ARG A 1 272 ? 18.646 10.396 6.385 1.00 80.62 272 ARG A N 1
ATOM 2193 C CA . ARG A 1 272 ? 18.089 9.764 5.181 1.00 80.62 272 ARG A CA 1
ATOM 2194 C C . ARG A 1 272 ? 19.181 9.385 4.182 1.00 80.62 272 ARG A C 1
ATOM 2196 O O . ARG A 1 272 ? 19.156 8.261 3.679 1.00 80.62 272 ARG A O 1
ATOM 2203 N N . ILE A 1 273 ? 20.121 10.289 3.904 1.00 85.88 273 ILE A N 1
ATOM 2204 C CA . ILE A 1 273 ? 21.252 10.028 3.002 1.00 85.88 273 ILE A CA 1
ATOM 2205 C C . ILE A 1 273 ? 22.088 8.862 3.539 1.00 85.88 273 ILE A C 1
ATOM 2207 O O . ILE A 1 273 ? 22.407 7.943 2.789 1.00 85.88 273 ILE A O 1
ATOM 2211 N N . GLU A 1 274 ? 22.379 8.827 4.840 1.00 89.88 274 GLU A N 1
ATOM 2212 C CA . GLU A 1 274 ? 23.092 7.712 5.468 1.00 89.88 274 GLU A CA 1
ATOM 2213 C C . GLU A 1 274 ? 22.345 6.381 5.314 1.00 89.88 274 GLU A C 1
ATOM 2215 O O . GLU A 1 274 ? 22.954 5.355 4.997 1.00 89.88 274 GLU A O 1
ATOM 2220 N N . ASN A 1 275 ? 21.021 6.381 5.484 1.00 87.31 275 ASN A N 1
ATOM 2221 C CA . ASN A 1 275 ? 20.199 5.189 5.281 1.00 87.31 275 ASN A CA 1
ATOM 2222 C C . ASN A 1 275 ? 20.163 4.747 3.809 1.00 87.31 275 ASN A C 1
ATOM 2224 O O . ASN A 1 275 ? 20.246 3.549 3.527 1.00 87.31 275 ASN A O 1
ATOM 2228 N N . GLN A 1 276 ? 20.102 5.685 2.860 1.00 86.56 276 GLN A N 1
ATOM 2229 C CA . GLN A 1 276 ? 20.217 5.380 1.431 1.00 86.56 276 GLN A CA 1
ATOM 2230 C C . GLN A 1 276 ? 21.593 4.794 1.090 1.00 86.56 276 GLN A C 1
ATOM 2232 O O . GLN A 1 276 ? 21.656 3.781 0.394 1.00 86.56 276 GLN A O 1
ATOM 2237 N N . ILE A 1 277 ? 22.681 5.350 1.633 1.00 89.19 277 ILE A N 1
ATOM 2238 C CA . ILE A 1 277 ? 24.041 4.819 1.456 1.00 89.19 277 ILE A CA 1
ATOM 2239 C C . ILE A 1 277 ? 24.132 3.389 1.999 1.00 89.19 277 ILE A C 1
ATOM 2241 O O . ILE A 1 277 ? 24.603 2.501 1.289 1.00 89.19 277 ILE A O 1
ATOM 2245 N N . LYS A 1 278 ? 23.623 3.127 3.210 1.00 88.94 278 LYS A N 1
ATOM 2246 C CA . LYS A 1 278 ? 23.588 1.770 3.787 1.00 88.94 278 LYS A CA 1
ATOM 2247 C C . LYS A 1 278 ? 22.805 0.794 2.908 1.00 88.94 278 LYS A C 1
ATOM 2249 O O . LYS A 1 278 ? 23.237 -0.340 2.705 1.00 88.94 278 LYS A O 1
ATOM 2254 N N . ASN A 1 279 ? 21.670 1.223 2.357 1.00 87.25 279 ASN A N 1
ATOM 2255 C CA . ASN A 1 279 ? 20.862 0.395 1.463 1.00 87.25 279 ASN A CA 1
ATOM 2256 C C . ASN A 1 279 ? 21.572 0.105 0.135 1.00 87.25 279 ASN A C 1
ATOM 2258 O O . ASN A 1 279 ? 21.537 -1.034 -0.333 1.00 87.25 279 ASN A O 1
ATOM 2262 N N . LEU A 1 280 ? 22.246 1.099 -0.449 1.00 89.81 280 LEU A N 1
ATOM 2263 C CA . LEU A 1 280 ? 23.058 0.915 -1.653 1.00 89.81 280 LEU A CA 1
ATOM 2264 C C . LEU A 1 280 ? 24.213 -0.055 -1.394 1.00 89.81 280 LEU A C 1
ATOM 2266 O O . LEU A 1 280 ? 24.377 -1.004 -2.153 1.00 89.81 280 LEU A O 1
ATOM 2270 N N . GLN A 1 281 ? 24.926 0.096 -0.276 1.00 87.62 281 GLN A N 1
ATOM 2271 C CA . GLN A 1 281 ? 25.991 -0.825 0.129 1.00 87.62 281 GLN A CA 1
ATOM 2272 C C . GLN A 1 281 ? 25.475 -2.256 0.332 1.00 87.62 281 GLN A C 1
ATOM 2274 O O . GLN A 1 281 ? 26.105 -3.212 -0.117 1.00 87.62 281 GLN A O 1
ATOM 2279 N N . LYS A 1 282 ? 24.300 -2.426 0.954 1.00 88.75 282 LYS A N 1
ATOM 2280 C CA . LYS A 1 282 ? 23.657 -3.741 1.109 1.00 88.75 282 LYS A CA 1
ATOM 2281 C C . LYS A 1 282 ? 23.269 -4.348 -0.242 1.00 88.75 282 LYS A C 1
ATOM 2283 O O . LYS A 1 282 ? 23.423 -5.550 -0.445 1.00 88.75 282 LYS A O 1
ATOM 2288 N N . ARG A 1 283 ? 22.775 -3.530 -1.175 1.00 90.19 283 ARG A N 1
ATOM 2289 C CA . ARG A 1 283 ? 22.458 -3.960 -2.542 1.00 90.19 283 ARG A CA 1
ATOM 2290 C C . ARG A 1 283 ? 23.720 -4.395 -3.287 1.00 90.19 283 ARG A C 1
ATOM 2292 O O . ARG A 1 283 ? 23.696 -5.450 -3.908 1.00 90.19 283 ARG A O 1
ATOM 2299 N N . ASP A 1 284 ? 24.806 -3.635 -3.187 1.00 89.50 284 ASP A N 1
ATOM 2300 C CA . ASP A 1 284 ? 26.086 -3.974 -3.816 1.00 89.50 284 ASP A CA 1
ATOM 2301 C C . ASP A 1 284 ? 26.662 -5.271 -3.231 1.00 89.50 284 ASP A C 1
ATOM 2303 O O . ASP A 1 284 ? 27.108 -6.139 -3.978 1.00 89.50 284 ASP A O 1
ATOM 2307 N N . PHE A 1 285 ? 26.553 -5.467 -1.911 1.00 91.62 285 PHE A N 1
ATOM 2308 C CA . PHE A 1 285 ? 26.892 -6.735 -1.259 1.00 91.62 285 PHE A CA 1
ATOM 2309 C C . PHE A 1 285 ? 26.072 -7.908 -1.817 1.00 91.62 285 PHE A C 1
ATOM 2311 O O . PHE A 1 285 ? 26.635 -8.939 -2.179 1.00 91.62 285 PHE A O 1
ATOM 2318 N N . ASN A 1 286 ? 24.752 -7.744 -1.952 1.00 90.88 286 ASN A N 1
ATOM 2319 C CA . ASN A 1 286 ? 23.882 -8.781 -2.509 1.00 90.88 286 ASN A CA 1
ATOM 2320 C C . ASN A 1 286 ? 24.198 -9.089 -3.980 1.00 90.88 286 ASN A C 1
ATOM 2322 O O . ASN A 1 286 ? 24.156 -10.251 -4.373 1.00 90.88 286 ASN A O 1
ATOM 2326 N N . ILE A 1 287 ? 24.521 -8.072 -4.788 1.00 93.06 287 ILE A N 1
ATOM 2327 C CA . ILE A 1 287 ? 24.916 -8.250 -6.193 1.00 93.06 287 ILE A CA 1
ATOM 2328 C C . ILE A 1 287 ? 26.227 -9.026 -6.280 1.00 93.06 287 ILE A C 1
ATOM 2330 O O . ILE A 1 287 ? 26.311 -9.972 -7.057 1.00 93.06 287 ILE A O 1
ATOM 2334 N N . ASN A 1 288 ? 27.222 -8.673 -5.464 1.00 92.56 288 ASN A N 1
ATOM 2335 C CA . ASN A 1 288 ? 28.497 -9.386 -5.433 1.00 92.56 288 ASN A CA 1
ATOM 2336 C C . ASN A 1 288 ? 28.308 -10.851 -5.022 1.00 92.56 288 ASN A C 1
ATOM 2338 O O . ASN A 1 288 ? 28.829 -11.740 -5.689 1.00 92.56 288 ASN A O 1
ATOM 2342 N N . ASN A 1 289 ? 27.492 -11.110 -3.996 1.00 94.44 289 ASN A N 1
ATOM 2343 C CA . ASN A 1 289 ? 27.163 -12.470 -3.569 1.00 94.44 289 ASN A CA 1
ATOM 2344 C C . ASN A 1 289 ? 26.428 -13.258 -4.671 1.00 94.44 289 ASN A C 1
ATOM 2346 O O . ASN A 1 289 ? 26.741 -14.415 -4.930 1.00 94.44 289 ASN A O 1
ATOM 2350 N N . PHE A 1 290 ? 25.483 -12.631 -5.378 1.00 94.00 290 PHE A N 1
ATOM 2351 C CA . PHE A 1 290 ? 24.802 -13.260 -6.512 1.00 94.00 290 PHE A CA 1
ATOM 2352 C C . PHE A 1 290 ? 25.757 -13.548 -7.681 1.00 94.00 290 PHE A C 1
ATOM 2354 O O . PHE A 1 290 ? 25.667 -14.602 -8.312 1.00 94.00 290 PHE A O 1
ATOM 2361 N N . MET A 1 291 ? 26.687 -12.633 -7.971 1.00 92.62 291 MET A N 1
ATOM 2362 C CA . MET A 1 291 ? 27.721 -12.839 -8.987 1.00 92.62 291 MET A CA 1
ATOM 2363 C C . MET A 1 291 ? 28.636 -14.014 -8.635 1.00 92.62 291 MET A C 1
ATOM 2365 O O . MET A 1 291 ? 28.965 -14.804 -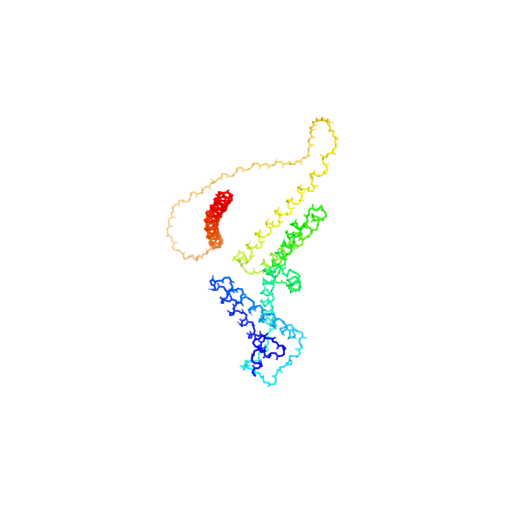9.519 1.00 92.62 291 MET A O 1
ATOM 2369 N N . GLU A 1 292 ? 29.018 -14.149 -7.365 1.00 94.75 292 GLU A N 1
ATOM 2370 C CA . GLU A 1 292 ? 29.822 -15.269 -6.872 1.00 94.75 292 GLU A CA 1
ATOM 2371 C C . GLU A 1 292 ? 29.065 -16.597 -7.002 1.00 94.75 292 GLU A C 1
ATOM 2373 O O . GLU A 1 292 ? 29.555 -17.514 -7.656 1.00 94.75 292 GLU A O 1
ATOM 2378 N N . GLN A 1 293 ? 27.811 -16.655 -6.544 1.00 93.31 293 GLN A N 1
ATOM 2379 C CA . GLN A 1 293 ? 26.956 -17.837 -6.717 1.00 93.31 293 GLN A CA 1
ATOM 2380 C C . GLN A 1 293 ? 26.754 -18.216 -8.190 1.00 93.31 293 GLN A C 1
ATOM 2382 O O . GLN A 1 293 ? 26.770 -19.392 -8.546 1.00 93.31 293 GLN A O 1
ATOM 2387 N N . THR A 1 294 ? 26.575 -17.224 -9.067 1.00 93.25 294 THR A N 1
ATOM 2388 C CA . THR A 1 294 ? 26.429 -17.457 -10.510 1.00 93.25 294 THR A CA 1
ATOM 2389 C C . THR A 1 294 ? 27.704 -18.062 -11.091 1.00 93.25 294 THR A C 1
ATOM 2391 O O . THR A 1 294 ? 27.637 -18.982 -11.906 1.00 93.25 294 THR A O 1
ATOM 2394 N N . LYS A 1 295 ? 28.871 -17.572 -10.664 1.00 95.44 295 LYS A N 1
ATOM 2395 C CA . LYS A 1 295 ? 30.167 -18.103 -11.086 1.00 95.44 295 LYS A CA 1
ATOM 2396 C C . LYS A 1 295 ? 30.352 -19.552 -10.630 1.00 95.44 295 LYS A C 1
ATOM 2398 O O . LYS A 1 295 ? 30.682 -20.391 -11.465 1.00 95.44 295 LYS A O 1
ATOM 2403 N N . ASP A 1 296 ? 30.068 -19.848 -9.364 1.00 95.00 296 ASP A N 1
ATOM 2404 C CA . ASP A 1 296 ? 30.160 -21.207 -8.819 1.00 95.00 296 ASP A CA 1
ATOM 2405 C C . ASP A 1 296 ? 29.236 -22.170 -9.573 1.00 95.00 296 ASP A C 1
ATOM 2407 O O . ASP A 1 296 ? 29.649 -23.258 -9.975 1.00 95.00 296 ASP A O 1
ATOM 2411 N N . TRP A 1 297 ? 28.011 -21.733 -9.874 1.00 95.00 297 TRP A N 1
ATOM 2412 C CA . TRP A 1 297 ? 27.062 -22.506 -10.671 1.00 95.00 297 TRP A CA 1
ATOM 2413 C C . TRP A 1 297 ? 27.573 -22.793 -12.092 1.00 95.00 297 TRP A C 1
ATOM 2415 O O . TRP A 1 297 ? 27.415 -23.906 -12.605 1.00 95.00 297 TRP A O 1
ATOM 2425 N N . PHE A 1 298 ? 28.216 -21.819 -12.747 1.00 95.75 298 PHE A N 1
ATOM 2426 C CA . PHE A 1 298 ? 28.843 -22.037 -14.055 1.00 95.75 298 PHE A CA 1
ATOM 2427 C C . PHE A 1 298 ? 29.994 -23.046 -13.984 1.00 95.75 298 PHE A C 1
ATOM 2429 O O . PHE A 1 298 ? 30.108 -23.903 -14.867 1.00 95.75 298 PHE A O 1
ATOM 2436 N N . ASP A 1 299 ? 30.823 -22.975 -12.943 1.00 95.31 299 ASP A N 1
ATOM 2437 C CA . ASP A 1 299 ? 31.940 -23.899 -12.744 1.00 95.31 299 ASP A CA 1
ATOM 2438 C C . ASP A 1 299 ? 31.448 -25.329 -12.449 1.00 95.31 299 ASP A C 1
ATOM 2440 O O . ASP A 1 299 ? 31.959 -26.295 -13.033 1.00 95.31 299 ASP A O 1
ATOM 2444 N N . GLU A 1 300 ? 30.397 -25.483 -11.638 1.00 94.69 300 GLU A N 1
ATOM 2445 C CA . GLU A 1 300 ? 29.742 -26.774 -11.397 1.00 94.69 300 GLU A CA 1
ATOM 2446 C C . GLU A 1 300 ? 29.125 -27.356 -12.670 1.00 94.69 300 GLU A C 1
ATOM 2448 O O . GLU A 1 300 ? 29.358 -28.526 -12.990 1.00 94.69 300 GLU A O 1
ATOM 2453 N N . ASN A 1 301 ? 28.412 -26.548 -13.457 1.00 93.94 301 ASN A N 1
ATOM 2454 C CA . ASN A 1 301 ? 27.846 -26.996 -14.729 1.00 93.94 301 ASN A CA 1
ATOM 2455 C C . ASN A 1 301 ? 28.918 -27.416 -15.729 1.00 93.94 301 ASN A C 1
ATOM 2457 O O . ASN A 1 301 ? 28.759 -28.412 -16.439 1.00 93.94 301 ASN A O 1
ATOM 2461 N N . LYS A 1 302 ? 30.037 -26.690 -15.785 1.00 94.69 302 LYS A N 1
ATOM 2462 C CA . LYS A 1 302 ? 31.173 -27.064 -16.629 1.00 94.69 302 LYS A CA 1
ATOM 2463 C C . LYS A 1 302 ? 31.767 -28.399 -16.183 1.00 94.69 302 LYS A C 1
ATOM 2465 O O . LYS A 1 302 ? 32.078 -29.244 -17.023 1.00 94.69 302 LYS A O 1
ATOM 2470 N N . LYS A 1 303 ? 31.884 -28.623 -14.872 1.00 94.88 303 LYS A N 1
ATOM 2471 C CA . LYS A 1 303 ? 32.349 -29.894 -14.306 1.00 94.88 303 LYS A CA 1
ATOM 2472 C C . LYS A 1 303 ? 31.395 -31.043 -14.636 1.00 94.88 303 LYS A C 1
ATOM 2474 O O . LYS A 1 303 ? 31.861 -32.087 -15.088 1.00 94.88 303 LYS A O 1
ATOM 2479 N N . LEU A 1 304 ? 30.088 -30.840 -14.477 1.00 95.06 304 LEU A N 1
ATOM 2480 C CA . LEU A 1 304 ? 29.067 -31.830 -14.821 1.00 95.06 304 LEU A CA 1
ATOM 2481 C C . LEU A 1 304 ? 29.084 -32.152 -16.322 1.00 95.06 304 LEU A C 1
ATOM 2483 O O . LEU A 1 304 ? 29.092 -33.319 -16.704 1.00 95.06 304 LEU A O 1
ATOM 2487 N N . SER A 1 305 ? 29.173 -31.132 -17.176 1.00 92.94 305 SER A N 1
ATOM 2488 C CA . SER A 1 305 ? 29.272 -31.303 -18.630 1.00 92.94 305 SER A CA 1
ATOM 2489 C C . SER A 1 305 ? 30.501 -32.131 -19.024 1.00 92.94 305 SER A C 1
ATOM 2491 O O . SER A 1 305 ? 30.395 -33.084 -19.799 1.00 92.94 305 SER A O 1
ATOM 2493 N N . ASN A 1 306 ? 31.657 -31.865 -18.405 1.00 94.81 306 ASN A N 1
ATOM 2494 C CA . ASN A 1 306 ? 32.865 -32.667 -18.606 1.00 94.81 306 ASN A CA 1
ATOM 2495 C C . ASN A 1 306 ? 32.692 -34.120 -18.128 1.00 94.81 306 ASN A C 1
ATOM 2497 O O . ASN A 1 306 ? 33.158 -35.045 -18.793 1.00 94.81 306 ASN A O 1
ATOM 2501 N N . GLN A 1 307 ? 32.009 -34.349 -17.001 1.00 95.25 307 GLN A N 1
ATOM 2502 C CA . GLN A 1 307 ? 31.711 -35.702 -16.513 1.00 95.25 307 GLN A CA 1
ATOM 2503 C C . GLN A 1 307 ? 30.795 -36.470 -17.472 1.00 95.25 307 GLN A C 1
ATOM 2505 O O . GLN A 1 307 ? 31.057 -37.641 -17.760 1.00 95.25 307 GLN A O 1
ATOM 2510 N N . ILE A 1 308 ? 29.761 -35.816 -18.007 1.00 94.12 308 ILE A N 1
ATOM 2511 C CA . ILE A 1 308 ? 28.859 -36.402 -19.007 1.00 94.12 308 ILE A CA 1
ATOM 2512 C C . ILE A 1 308 ? 29.649 -36.768 -20.265 1.00 94.12 308 ILE A C 1
ATOM 2514 O O . ILE A 1 308 ? 29.562 -37.901 -20.735 1.00 94.12 308 ILE A O 1
ATOM 2518 N N . MET A 1 309 ? 30.474 -35.847 -20.771 1.00 94.19 309 MET A N 1
ATOM 2519 C CA . MET A 1 309 ? 31.293 -36.078 -21.962 1.00 94.19 309 MET A CA 1
ATOM 2520 C C . MET A 1 309 ? 32.254 -37.259 -21.775 1.00 94.19 309 MET A C 1
ATOM 2522 O O . MET A 1 309 ? 32.347 -38.123 -22.648 1.00 94.19 309 MET A O 1
ATOM 2526 N N . ASN A 1 310 ? 32.914 -37.346 -20.617 1.00 94.38 310 ASN A N 1
ATOM 2527 C CA . ASN A 1 310 ? 33.790 -38.469 -20.288 1.00 94.38 310 ASN A CA 1
ATOM 2528 C C . ASN A 1 310 ? 33.016 -39.790 -20.211 1.00 94.38 310 ASN A C 1
ATOM 2530 O O . ASN A 1 310 ? 33.467 -40.789 -20.757 1.00 94.38 310 ASN A O 1
ATOM 2534 N N . THR A 1 311 ? 31.834 -39.795 -19.591 1.00 94.44 311 THR A N 1
ATOM 2535 C CA . THR A 1 311 ? 30.997 -41.001 -19.475 1.00 94.44 311 THR A CA 1
ATOM 2536 C C . THR A 1 311 ? 30.542 -41.503 -20.845 1.00 94.44 311 THR A C 1
ATOM 2538 O O . THR A 1 311 ? 30.623 -42.698 -21.127 1.00 94.44 311 THR A O 1
ATOM 2541 N N . ILE A 1 312 ? 30.111 -40.591 -21.723 1.00 94.00 312 ILE A N 1
ATOM 2542 C CA . ILE A 1 312 ? 29.737 -40.920 -23.104 1.00 94.00 312 ILE A CA 1
ATOM 2543 C C . ILE A 1 312 ? 30.932 -41.523 -23.843 1.00 94.00 312 ILE A C 1
ATOM 2545 O O . ILE A 1 312 ? 30.786 -42.564 -24.482 1.00 94.00 312 ILE A O 1
ATOM 2549 N N . LYS A 1 313 ? 32.115 -40.912 -23.721 1.00 93.62 313 LYS A N 1
ATOM 2550 C CA . LYS A 1 313 ? 33.335 -41.403 -24.367 1.00 93.62 313 LYS A CA 1
ATOM 2551 C C . LYS A 1 313 ? 33.698 -42.815 -23.899 1.00 93.62 313 LYS A C 1
ATOM 2553 O O . LYS A 1 313 ? 33.849 -43.698 -24.735 1.00 93.62 313 LYS A O 1
ATOM 2558 N N . THR A 1 314 ? 33.715 -43.057 -22.588 1.00 94.00 314 THR A N 1
ATOM 2559 C CA . THR A 1 314 ? 33.988 -44.387 -22.021 1.00 94.00 314 THR A CA 1
ATOM 2560 C C . THR A 1 314 ? 32.974 -45.432 -22.493 1.00 94.00 314 THR A C 1
ATOM 2562 O O . THR A 1 314 ? 33.351 -46.552 -22.828 1.00 94.00 314 THR A O 1
ATOM 2565 N N . ASN A 1 315 ? 31.685 -45.085 -22.569 1.00 92.62 315 ASN A N 1
ATOM 2566 C CA . ASN A 1 315 ? 30.661 -46.006 -23.068 1.00 92.62 315 ASN A CA 1
ATOM 2567 C C . ASN A 1 315 ? 30.835 -46.329 -24.558 1.00 92.62 315 ASN A C 1
ATOM 2569 O O . ASN A 1 315 ? 30.661 -47.484 -24.952 1.00 92.62 315 ASN A O 1
ATOM 2573 N N . ILE A 1 316 ? 31.192 -45.339 -25.383 1.00 92.38 316 ILE A N 1
ATOM 2574 C CA . ILE A 1 316 ? 31.494 -45.550 -26.806 1.00 92.38 316 ILE A CA 1
ATOM 2575 C C . ILE A 1 316 ? 32.702 -46.476 -26.956 1.00 92.38 316 ILE A C 1
ATOM 2577 O O . ILE A 1 316 ? 32.636 -47.431 -27.734 1.00 92.38 316 ILE A O 1
ATOM 2581 N N . ASP A 1 317 ? 33.769 -46.237 -26.192 1.00 91.56 317 ASP A N 1
ATOM 2582 C CA . ASP A 1 317 ? 34.985 -47.050 -26.231 1.00 91.56 317 ASP A CA 1
ATOM 2583 C C . ASP A 1 317 ? 34.680 -48.502 -25.823 1.00 91.56 317 ASP A C 1
ATOM 2585 O O . ASP A 1 317 ? 34.966 -49.426 -26.587 1.00 91.56 317 ASP A O 1
ATOM 2589 N N . ASN A 1 318 ? 33.971 -48.707 -24.706 1.00 90.62 318 ASN A N 1
ATOM 2590 C CA . ASN A 1 318 ? 33.544 -50.032 -24.237 1.00 90.62 318 ASN A CA 1
ATOM 2591 C C . ASN A 1 318 ? 32.679 -50.773 -25.267 1.00 90.62 318 ASN A C 1
ATOM 2593 O O . ASN A 1 318 ? 32.892 -51.955 -25.537 1.00 90.62 318 ASN A O 1
ATOM 2597 N N . THR A 1 319 ? 31.703 -50.084 -25.865 1.00 90.00 319 THR A N 1
ATOM 2598 C CA . THR A 1 319 ? 30.819 -50.680 -26.880 1.00 90.00 319 THR A CA 1
ATOM 2599 C C . THR A 1 319 ? 31.619 -51.063 -28.127 1.00 90.00 319 THR A C 1
ATOM 2601 O O . THR A 1 319 ? 31.434 -52.140 -28.693 1.00 90.00 319 THR A O 1
ATOM 2604 N N . THR A 1 320 ? 32.563 -50.213 -28.532 1.00 91.00 320 THR A N 1
ATOM 2605 C CA . THR A 1 320 ? 33.451 -50.469 -29.671 1.00 91.00 320 THR A CA 1
ATOM 2606 C C . THR A 1 320 ? 34.349 -51.682 -29.422 1.00 91.00 320 THR A C 1
ATOM 2608 O O . THR A 1 320 ? 34.529 -52.500 -30.326 1.00 91.00 320 THR A O 1
ATOM 2611 N N . GLU A 1 321 ? 34.890 -51.841 -28.211 1.00 88.81 321 GLU A N 1
ATOM 2612 C CA . GLU A 1 321 ? 35.666 -53.029 -27.838 1.00 88.81 321 GLU A CA 1
ATOM 2613 C C . GLU A 1 321 ? 34.821 -54.305 -27.849 1.00 88.81 321 GLU A C 1
ATOM 2615 O O . GLU A 1 321 ? 35.241 -55.304 -28.435 1.00 88.81 321 GLU A O 1
ATOM 2620 N N . GLN A 1 322 ? 33.601 -54.267 -27.304 1.00 86.00 322 GLN A N 1
ATOM 2621 C CA . GLN A 1 322 ? 32.676 -55.406 -27.362 1.00 86.00 322 GLN A CA 1
ATOM 2622 C C . GLN A 1 322 ? 32.382 -55.829 -28.809 1.00 86.00 322 GLN A C 1
ATOM 2624 O O . GLN A 1 322 ? 32.435 -57.018 -29.129 1.00 86.00 322 GLN A O 1
ATOM 2629 N N . PHE A 1 323 ? 32.154 -54.872 -29.717 1.00 84.88 323 PHE A N 1
ATOM 2630 C CA . PHE A 1 323 ? 31.969 -55.166 -31.142 1.00 84.88 323 PHE A CA 1
ATOM 2631 C C . PHE A 1 323 ? 33.215 -55.770 -31.803 1.00 84.88 323 PHE A C 1
ATOM 2633 O O . PHE A 1 323 ? 33.085 -56.646 -32.661 1.00 84.88 323 PHE A O 1
ATOM 2640 N N . LYS A 1 324 ? 34.423 -55.331 -31.426 1.00 85.12 324 LYS A N 1
ATOM 2641 C CA . LYS A 1 324 ? 35.676 -55.923 -31.926 1.00 85.12 324 LYS A CA 1
ATOM 2642 C C . LYS A 1 324 ? 35.842 -57.367 -31.451 1.00 85.12 324 LYS A C 1
ATOM 2644 O O . LYS A 1 324 ? 36.180 -58.221 -32.264 1.00 85.12 324 LYS A O 1
ATOM 2649 N N . LEU A 1 325 ? 35.559 -57.647 -30.179 1.00 80.94 325 LEU A N 1
ATOM 2650 C CA . LEU A 1 325 ? 35.636 -58.998 -29.614 1.00 80.94 325 LEU A CA 1
ATOM 2651 C C . LEU A 1 325 ? 34.630 -59.949 -30.283 1.00 80.94 325 LEU A C 1
ATOM 2653 O O . LEU A 1 325 ? 34.998 -61.058 -30.672 1.00 80.94 325 LEU A O 1
ATOM 2657 N N . LEU A 1 326 ? 33.396 -59.492 -30.518 1.00 76.56 326 LEU A N 1
ATOM 2658 C CA . LEU A 1 326 ? 32.368 -60.263 -31.231 1.00 76.56 326 LEU A CA 1
ATOM 2659 C C . LEU A 1 326 ? 32.782 -60.617 -32.668 1.00 76.56 326 LEU A C 1
ATOM 2661 O O . LEU A 1 326 ? 32.500 -61.718 -33.132 1.00 76.56 326 LEU A O 1
ATOM 2665 N N . LYS A 1 327 ? 33.486 -59.718 -33.367 1.00 73.56 327 LYS A N 1
ATOM 2666 C CA . LYS A 1 327 ? 33.999 -59.982 -34.722 1.00 73.56 327 LYS A CA 1
ATOM 2667 C C . LYS A 1 327 ? 35.152 -60.984 -34.774 1.00 73.56 327 LYS A C 1
ATOM 2669 O O . LYS A 1 327 ? 35.364 -61.564 -35.827 1.00 73.56 327 LYS A O 1
ATOM 2674 N N . LEU A 1 328 ? 35.896 -61.161 -33.684 1.00 71.62 328 LEU A N 1
ATOM 2675 C CA . LEU A 1 328 ? 36.993 -62.133 -33.597 1.00 71.62 328 LEU A CA 1
ATOM 2676 C C . LEU A 1 328 ? 36.521 -63.531 -33.170 1.00 71.62 328 LEU A C 1
ATOM 2678 O O . LEU A 1 328 ? 37.309 -64.469 -33.200 1.00 71.62 328 LEU A O 1
ATOM 2682 N N . SER A 1 329 ? 35.260 -63.661 -32.745 1.00 60.50 329 SER A N 1
ATOM 2683 C CA . SER A 1 329 ? 34.690 -64.903 -32.203 1.00 60.50 329 SER A CA 1
ATOM 2684 C C . SER A 1 329 ? 33.859 -65.703 -33.222 1.00 60.50 329 SER A C 1
ATOM 2686 O O . SER A 1 329 ? 33.300 -66.733 -32.855 1.00 60.50 329 SER A O 1
ATOM 2688 N N . ASN A 1 330 ? 33.780 -65.234 -34.474 1.00 45.50 330 ASN A N 1
ATOM 2689 C CA . ASN A 1 330 ? 33.131 -65.879 -35.626 1.00 45.50 330 ASN A CA 1
ATOM 2690 C C . ASN A 1 330 ? 34.153 -66.115 -36.740 1.00 45.50 330 ASN A C 1
ATOM 2692 O O . ASN A 1 330 ? 33.978 -67.096 -37.492 1.00 45.50 330 ASN A O 1
#

Secondary structure (DSSP, 8-state):
--HHHHHHTT-SS----HHHHHHHHHHHHHHHHH--SHHHHHHHHHHHHHHHHHHHHHHHHHHTTPPP---SS-SS-PPP-PPPHHHHHHHHHHHHHHHHHHHHHTT-HHHHHHHHTT--SHHHHHHHHHHHHHHHHHHHHH--STHHHHHHHHHHHHHHHHHHHHHHHHHTSTTGGGSHHHHHHHHHHHHHHHHHHHHHHHHTTTS--S------------------------PPPPPP-------------HHHHHHHHHHHHHHHHHHHHHHHHHHHHHHHHHHHHHHHHHHHHHHHHHHHHHHHHHHHHHHHHHHHHHHHHHHH--

Foldseek 3Di:
DVLVVCLLQLHDQSQDDLVVLLVLLVVLQVVLVVDDDPVSNLVSLVSSLSSLVSSLVVLVCVVVVHDRDHDPDHPDPDDDDDDDPVRSVVSNVVSLLSNLVVCVVVVVLVSNCVSLVPPQALSSLLSNLVSLLVVLVVLVVPDPDPVSLVVSLVSLVSSLVSLVSSLVRLVVDPPSLLDPSNVVSVVSNVVSVVVNVVSVVVVVPPPPPDDDDDDDDDDDDDDDDDDDDDDDDDDDDDDDDDDDDDDDDDDDDPVVVVVVSVVSSVVVVVVVVVVVVVVVVVVVVVVVVVVVVVVVVVVVVVVVVVVVVVVVVVVVVVVVVVVVVVVVVD

Radius of gyration: 34.05 Å; chains: 1; bounding box: 64×121×82 Å